Protein AF-A0A1G0KYN7-F1 (afdb_monomer)

Structure (mmCIF, N/CA/C/O backbone):
data_AF-A0A1G0KYN7-F1
#
_entry.id   AF-A0A1G0KYN7-F1
#
loop_
_atom_site.group_PDB
_atom_site.id
_atom_site.type_symbol
_atom_site.label_atom_id
_atom_site.label_alt_id
_atom_site.label_comp_id
_atom_site.label_asym_id
_atom_site.label_entity_id
_atom_site.label_seq_id
_atom_site.pdbx_PDB_ins_code
_atom_site.Cartn_x
_atom_site.Cartn_y
_atom_site.Cartn_z
_atom_site.occupancy
_atom_site.B_iso_or_equiv
_atom_site.auth_seq_id
_atom_site.auth_comp_id
_atom_site.auth_asym_id
_atom_site.auth_atom_id
_atom_site.pdbx_PDB_model_num
ATOM 1 N N . MET A 1 1 ? 9.401 -2.180 -45.014 1.00 64.62 1 MET A N 1
ATOM 2 C CA . MET A 1 1 ? 10.326 -2.823 -44.048 1.00 64.62 1 MET A CA 1
ATOM 3 C C . MET A 1 1 ? 11.207 -1.796 -43.326 1.00 64.62 1 MET A C 1
ATOM 5 O O . MET A 1 1 ? 11.172 -1.750 -42.104 1.00 64.62 1 MET A O 1
ATOM 9 N N . PHE A 1 2 ? 11.893 -0.907 -44.056 1.00 77.31 2 PHE A N 1
ATOM 10 C CA . PHE A 1 2 ? 12.798 0.124 -43.512 1.00 77.31 2 PHE A CA 1
ATOM 11 C C . PHE A 1 2 ? 12.170 1.071 -42.466 1.00 77.31 2 PHE A C 1
ATOM 13 O O . PHE A 1 2 ? 12.731 1.277 -41.395 1.00 77.31 2 PHE A O 1
ATOM 20 N N . ARG A 1 3 ? 10.954 1.581 -42.717 1.00 77.88 3 ARG A N 1
ATOM 21 C CA . ARG A 1 3 ? 10.248 2.510 -41.809 1.00 77.88 3 ARG A CA 1
ATOM 22 C C . ARG A 1 3 ? 10.002 1.933 -40.405 1.00 77.88 3 ARG A C 1
ATOM 24 O O . ARG A 1 3 ? 10.270 2.606 -39.419 1.00 77.88 3 ARG A O 1
ATOM 31 N N . LYS A 1 4 ? 9.574 0.666 -40.316 1.00 78.12 4 LYS A N 1
ATOM 32 C CA . LYS A 1 4 ? 9.352 -0.036 -39.035 1.00 78.12 4 LYS A CA 1
ATOM 33 C C . LYS A 1 4 ? 10.660 -0.271 -38.267 1.00 78.12 4 LYS A C 1
ATOM 35 O O . LYS A 1 4 ? 10.661 -0.265 -37.040 1.00 78.12 4 LYS A O 1
ATOM 40 N N . ALA A 1 5 ? 11.770 -0.486 -38.977 1.00 78.19 5 ALA A N 1
ATOM 41 C CA . ALA A 1 5 ? 13.084 -0.653 -38.361 1.00 78.19 5 ALA A CA 1
ATOM 42 C C . ALA A 1 5 ? 13.604 0.666 -37.764 1.00 78.19 5 ALA A C 1
ATOM 44 O O . ALA A 1 5 ? 14.078 0.671 -36.630 1.00 78.19 5 ALA A O 1
ATOM 45 N N . ILE A 1 6 ? 13.441 1.782 -38.485 1.00 80.12 6 ILE A N 1
ATOM 46 C CA . ILE A 1 6 ? 13.792 3.129 -38.004 1.00 80.12 6 ILE A CA 1
ATOM 47 C C . ILE A 1 6 ? 12.956 3.504 -36.775 1.00 80.12 6 ILE A C 1
ATOM 49 O O . ILE A 1 6 ? 13.500 3.949 -35.770 1.00 80.12 6 ILE A O 1
ATOM 53 N N . GLU A 1 7 ? 11.644 3.272 -36.819 1.00 81.19 7 GLU A N 1
ATOM 54 C CA . GLU A 1 7 ? 10.743 3.532 -35.691 1.00 81.19 7 GLU A CA 1
ATOM 55 C C . GLU A 1 7 ? 11.157 2.747 -34.438 1.00 81.19 7 GLU A C 1
ATOM 57 O O . GLU A 1 7 ? 11.289 3.310 -33.351 1.00 81.19 7 GLU A O 1
ATOM 62 N N . LYS A 1 8 ? 11.461 1.454 -34.599 1.00 80.62 8 LYS A N 1
ATOM 63 C CA . LYS A 1 8 ? 11.956 0.609 -33.507 1.00 80.62 8 LYS A CA 1
ATOM 64 C C . LYS A 1 8 ? 13.287 1.115 -32.941 1.00 80.62 8 LYS A C 1
ATOM 66 O O . LYS A 1 8 ? 13.470 1.115 -31.726 1.00 80.62 8 LYS A O 1
ATOM 71 N N . LEU A 1 9 ? 14.207 1.560 -33.796 1.00 83.94 9 LEU A N 1
ATOM 72 C CA . LEU A 1 9 ? 15.486 2.124 -33.362 1.00 83.94 9 LEU A CA 1
ATOM 73 C C . LEU A 1 9 ? 15.292 3.424 -32.568 1.00 83.94 9 LEU A C 1
ATOM 75 O O . LEU A 1 9 ? 15.899 3.583 -31.512 1.00 83.94 9 LEU A O 1
ATOM 79 N N . ASN A 1 10 ? 14.408 4.310 -33.026 1.00 84.69 10 ASN A N 1
ATOM 80 C CA . ASN A 1 10 ? 14.100 5.563 -32.335 1.00 84.69 10 ASN A CA 1
ATOM 81 C C . ASN A 1 10 ? 13.511 5.318 -30.940 1.00 84.69 10 ASN A C 1
ATOM 83 O O . ASN A 1 10 ? 13.956 5.946 -29.982 1.00 84.69 10 ASN A O 1
ATOM 87 N N . ILE A 1 11 ? 12.592 4.354 -30.803 1.00 81.81 11 ILE A N 1
ATOM 88 C CA . ILE A 1 11 ? 12.033 3.951 -29.502 1.00 81.81 11 ILE A CA 1
ATOM 89 C C . ILE A 1 11 ? 13.142 3.466 -28.560 1.00 81.81 11 ILE A C 1
ATOM 91 O O . ILE A 1 11 ? 13.202 3.877 -27.404 1.00 81.81 11 ILE A O 1
ATOM 95 N N . ARG A 1 12 ? 14.062 2.622 -29.047 1.00 85.75 12 ARG A N 1
ATOM 96 C CA . ARG A 1 12 ? 15.200 2.148 -28.240 1.00 85.75 12 ARG A CA 1
ATOM 97 C C . ARG A 1 12 ? 16.107 3.285 -27.797 1.00 85.75 12 ARG A C 1
ATOM 99 O O . ARG A 1 12 ? 16.529 3.303 -26.646 1.00 85.75 12 ARG A O 1
ATOM 106 N N . LEU A 1 13 ? 16.414 4.220 -28.691 1.00 85.69 13 LEU A N 1
ATOM 107 C CA . LEU A 1 13 ? 17.239 5.378 -28.358 1.00 85.69 13 LEU A CA 1
ATOM 108 C C . LEU A 1 13 ? 16.567 6.258 -27.301 1.00 85.69 13 LEU A C 1
ATOM 110 O O . LEU A 1 13 ? 17.246 6.707 -26.380 1.00 85.69 13 LEU A O 1
ATOM 114 N N . ASP A 1 14 ? 15.253 6.459 -27.396 1.00 85.06 14 ASP A N 1
ATOM 115 C CA . ASP A 1 14 ? 14.492 7.202 -26.395 1.00 85.06 14 ASP A CA 1
ATOM 116 C C . ASP A 1 14 ? 14.485 6.493 -25.032 1.00 85.06 14 ASP A C 1
ATOM 118 O O . ASP A 1 14 ? 14.888 7.095 -24.036 1.00 85.06 14 ASP A O 1
ATOM 122 N N . ILE A 1 15 ? 14.170 5.187 -24.996 1.00 83.50 15 ILE A N 1
ATOM 123 C CA . ILE A 1 15 ? 14.293 4.345 -23.791 1.00 83.50 15 ILE A CA 1
ATOM 124 C C . ILE A 1 15 ? 15.668 4.570 -23.150 1.00 83.50 15 ILE A C 1
ATOM 126 O O . ILE A 1 15 ? 15.770 4.922 -21.976 1.00 83.50 15 ILE A O 1
ATOM 130 N N . LEU A 1 16 ? 16.747 4.417 -23.918 1.00 84.62 16 LEU A N 1
ATOM 131 C CA . LEU A 1 16 ? 18.105 4.523 -23.386 1.00 84.62 16 LEU A CA 1
ATOM 132 C C . LEU A 1 16 ? 18.437 5.919 -22.859 1.00 84.62 16 LEU A C 1
ATOM 134 O O . LEU A 1 16 ? 19.121 6.027 -21.840 1.00 84.62 16 LEU A O 1
ATOM 138 N N . ARG A 1 17 ? 17.941 6.982 -23.500 1.00 87.44 17 ARG A N 1
ATOM 139 C CA . ARG A 1 17 ? 18.091 8.355 -22.996 1.00 87.44 17 ARG A CA 1
ATOM 140 C C . ARG A 1 17 ? 17.374 8.534 -21.661 1.00 87.44 17 ARG A C 1
ATOM 142 O O . ARG A 1 17 ? 17.989 9.040 -20.723 1.00 87.44 17 ARG A O 1
ATOM 149 N N . GLN A 1 18 ? 16.130 8.064 -21.550 1.00 84.56 18 GLN A N 1
ATOM 150 C CA . GLN A 1 18 ? 15.355 8.131 -20.308 1.00 84.56 18 GLN A CA 1
ATOM 151 C C . GLN A 1 18 ? 16.046 7.362 -19.174 1.00 84.56 18 GLN A C 1
ATOM 153 O O . GLN A 1 18 ? 16.233 7.897 -18.083 1.00 84.56 18 GLN A O 1
ATOM 158 N N . TYR A 1 19 ? 16.505 6.138 -19.442 1.00 85.50 19 TYR A N 1
ATOM 159 C CA . TYR A 1 19 ? 17.218 5.319 -18.460 1.00 85.50 19 TYR A CA 1
ATOM 160 C C . TYR A 1 19 ? 18.558 5.924 -18.048 1.00 85.50 19 TYR A C 1
ATOM 162 O O . TYR A 1 19 ? 18.899 5.922 -16.866 1.00 85.50 19 TYR A O 1
ATOM 170 N N . ARG A 1 20 ? 19.317 6.485 -18.994 1.00 87.94 20 ARG A N 1
ATOM 171 C CA . ARG A 1 20 ? 20.567 7.184 -18.682 1.00 87.94 20 ARG A CA 1
ATOM 172 C C . ARG A 1 20 ? 20.319 8.399 -17.789 1.00 87.94 20 ARG A C 1
ATOM 174 O O . ARG A 1 20 ? 21.069 8.589 -16.835 1.00 87.94 20 ARG A O 1
ATOM 181 N N . SER A 1 21 ? 19.281 9.187 -18.079 1.00 88.31 21 SER A N 1
ATOM 182 C CA . SER A 1 21 ? 18.881 10.322 -17.241 1.00 88.31 21 SER A CA 1
ATOM 183 C C . SER A 1 21 ? 18.494 9.859 -15.835 1.00 88.31 21 SER A C 1
ATOM 185 O O . SER A 1 21 ? 18.995 10.402 -14.853 1.00 88.31 21 SER A O 1
ATOM 187 N N . LEU A 1 22 ? 17.697 8.792 -15.725 1.00 87.31 22 LEU A N 1
ATOM 188 C CA . LEU A 1 22 ? 17.299 8.241 -14.431 1.00 87.31 22 LEU A CA 1
ATOM 189 C C . LEU A 1 22 ? 18.504 7.793 -13.596 1.00 87.31 22 LEU A C 1
ATOM 191 O O . LEU A 1 22 ? 18.637 8.165 -12.435 1.00 87.31 22 LEU A O 1
ATOM 195 N N . LEU A 1 23 ? 19.430 7.054 -14.208 1.00 88.88 23 LEU A N 1
ATOM 196 C CA . LEU A 1 23 ? 20.637 6.576 -13.539 1.00 88.88 23 LEU A CA 1
ATOM 197 C C . LEU A 1 23 ? 21.559 7.719 -13.088 1.00 88.88 23 LEU A C 1
ATOM 199 O O . LEU A 1 23 ? 22.266 7.569 -12.095 1.00 88.88 23 LEU A O 1
ATOM 203 N N . GLN A 1 24 ? 21.564 8.855 -13.791 1.00 88.81 24 GLN A N 1
ATOM 204 C CA . GLN A 1 24 ? 22.271 10.060 -13.345 1.00 88.81 24 GLN A CA 1
ATOM 205 C C . GLN A 1 24 ? 21.599 10.712 -12.133 1.00 88.81 24 GLN A C 1
ATOM 207 O O . GLN A 1 24 ? 22.306 11.224 -11.274 1.00 88.81 24 GLN A O 1
ATOM 212 N N . GLN A 1 25 ? 20.268 10.674 -12.041 1.00 87.25 25 GLN A N 1
ATOM 213 C CA . GLN A 1 25 ? 19.531 11.197 -10.886 1.00 87.25 25 GLN A CA 1
ATOM 214 C C . GLN A 1 25 ? 19.669 10.295 -9.652 1.00 87.25 25 GLN A C 1
ATOM 216 O O . GLN A 1 25 ? 19.756 10.794 -8.533 1.00 87.25 25 GLN A O 1
ATOM 221 N N . ASP A 1 26 ? 19.687 8.974 -9.847 1.00 84.38 26 ASP A N 1
ATOM 222 C CA . ASP A 1 26 ? 19.800 7.996 -8.758 1.00 84.38 26 ASP A CA 1
ATOM 223 C C . ASP A 1 26 ? 21.232 7.853 -8.221 1.00 84.38 26 ASP A C 1
ATOM 225 O O . ASP A 1 26 ? 21.420 7.522 -7.052 1.00 84.38 26 ASP A O 1
ATOM 229 N N . PHE A 1 27 ? 22.235 8.091 -9.072 1.00 87.06 27 PHE A N 1
ATOM 230 C CA . PHE A 1 27 ? 23.662 8.032 -8.736 1.00 87.06 27 PHE A CA 1
ATOM 231 C C . PHE A 1 27 ? 24.372 9.301 -9.244 1.00 87.06 27 PHE A C 1
ATOM 233 O O . PHE A 1 27 ? 25.108 9.245 -10.244 1.00 87.06 27 PHE A O 1
ATOM 240 N N . PRO A 1 28 ? 24.110 10.461 -8.610 1.00 87.94 28 PRO A N 1
ATOM 241 C CA . PRO A 1 28 ? 24.592 11.757 -9.081 1.00 87.94 28 PRO A CA 1
ATOM 242 C C . PRO A 1 28 ? 26.085 11.976 -8.823 1.00 87.94 28 PRO A C 1
ATOM 244 O O . PRO A 1 28 ? 26.682 12.875 -9.415 1.00 87.94 28 PRO A O 1
ATOM 247 N N . GLU A 1 29 ? 26.709 11.183 -7.952 1.00 90.75 29 GLU A N 1
ATOM 248 C CA . GLU A 1 29 ? 28.055 11.464 -7.476 1.00 90.75 29 GLU A CA 1
ATOM 249 C C . GLU A 1 29 ? 29.103 11.319 -8.599 1.00 90.75 29 GLU A C 1
ATOM 251 O O . GLU A 1 29 ? 29.118 10.319 -9.330 1.00 90.75 29 GLU A O 1
ATOM 256 N N . PRO A 1 30 ? 30.049 12.266 -8.734 1.00 88.81 30 PRO A N 1
ATOM 257 C CA . PRO A 1 30 ? 31.090 12.217 -9.757 1.00 88.81 30 PRO A CA 1
ATOM 258 C C . PRO A 1 30 ? 32.269 11.324 -9.327 1.00 88.81 30 PRO A C 1
ATOM 260 O O . PRO A 1 30 ? 33.425 11.720 -9.417 1.00 88.81 30 PRO A O 1
ATOM 263 N N . ASN A 1 31 ? 31.993 10.113 -8.833 1.00 93.19 31 ASN A N 1
ATOM 264 C CA . ASN A 1 31 ? 33.020 9.152 -8.421 1.00 93.19 31 ASN A CA 1
ATOM 265 C C . ASN A 1 31 ? 32.962 7.848 -9.238 1.00 93.19 31 ASN A C 1
ATOM 267 O O . ASN A 1 31 ? 31.948 7.514 -9.860 1.00 93.19 31 ASN A O 1
ATOM 271 N N . LEU A 1 32 ? 34.066 7.090 -9.231 1.00 91.44 32 LEU A N 1
ATOM 272 C CA . LEU A 1 32 ? 34.197 5.845 -10.000 1.00 91.44 32 LEU A CA 1
ATOM 273 C C . LEU A 1 32 ? 33.151 4.794 -9.609 1.00 91.44 32 LEU A C 1
ATOM 275 O O . LEU A 1 32 ? 32.647 4.079 -10.472 1.00 91.44 32 LEU A O 1
ATOM 279 N N . LYS A 1 33 ? 32.768 4.728 -8.329 1.00 89.69 33 LYS A N 1
ATOM 280 C CA . LYS A 1 33 ? 31.757 3.785 -7.832 1.00 89.69 33 LYS A CA 1
ATOM 281 C C . LYS A 1 33 ? 30.375 4.079 -8.423 1.00 89.69 33 LYS A C 1
ATOM 283 O O . LYS A 1 33 ? 29.692 3.158 -8.872 1.00 89.69 33 LYS A O 1
ATOM 288 N N . ALA A 1 34 ? 29.971 5.345 -8.464 1.00 88.44 34 ALA A N 1
ATOM 289 C CA . ALA A 1 34 ? 28.728 5.787 -9.087 1.00 88.44 34 ALA A CA 1
ATOM 290 C C . ALA A 1 34 ? 28.771 5.616 -10.613 1.00 88.44 34 ALA A C 1
ATOM 292 O O . ALA A 1 34 ? 27.802 5.145 -11.207 1.00 88.44 34 ALA A O 1
ATOM 293 N N . LEU A 1 35 ? 29.900 5.917 -11.267 1.00 90.19 35 LEU A N 1
ATOM 294 C CA . LEU A 1 35 ? 30.082 5.641 -12.697 1.00 90.19 35 LEU A CA 1
ATOM 295 C C . LEU A 1 35 ? 29.923 4.147 -13.015 1.00 90.19 35 LEU A C 1
ATOM 297 O O . LEU A 1 35 ? 29.142 3.797 -13.898 1.00 90.19 35 LEU A O 1
ATOM 301 N N . TYR A 1 36 ? 30.592 3.274 -12.259 1.00 91.25 36 TYR A N 1
ATOM 302 C CA . TYR A 1 36 ? 30.482 1.824 -12.406 1.00 91.25 36 TYR A CA 1
ATOM 303 C C . TYR A 1 36 ? 29.036 1.342 -12.241 1.00 91.25 36 TYR A C 1
ATOM 305 O O . TYR A 1 36 ? 28.533 0.606 -13.090 1.00 91.25 36 TYR A O 1
ATOM 313 N N . LYS A 1 37 ? 28.327 1.804 -11.198 1.00 88.38 37 LYS A N 1
ATOM 314 C CA . LYS A 1 37 ? 26.907 1.475 -10.996 1.00 88.38 37 LYS A CA 1
ATOM 315 C C . LYS A 1 37 ? 26.049 1.900 -12.186 1.00 88.38 37 LYS A C 1
ATOM 317 O O . LYS A 1 37 ? 25.289 1.080 -12.693 1.00 88.38 37 LYS A O 1
ATOM 322 N N . ARG A 1 38 ? 26.196 3.139 -12.671 1.00 91.88 38 ARG A N 1
ATOM 323 C CA . ARG A 1 38 ? 25.446 3.639 -13.836 1.00 91.88 38 ARG A CA 1
ATOM 324 C C . ARG A 1 38 ? 25.680 2.767 -15.069 1.00 91.88 38 ARG A C 1
ATOM 326 O O . ARG A 1 38 ? 24.712 2.345 -15.692 1.00 91.88 38 ARG A O 1
ATOM 333 N N . GLN A 1 39 ? 26.932 2.434 -15.384 1.00 90.12 39 GLN A N 1
ATOM 334 C CA . GLN A 1 39 ? 27.240 1.596 -16.549 1.00 90.12 39 GLN A CA 1
ATOM 335 C C . GLN A 1 39 ? 26.729 0.160 -16.386 1.00 90.12 39 GLN A C 1
ATOM 337 O O . GLN A 1 39 ? 26.108 -0.380 -17.298 1.00 90.12 39 GLN A O 1
ATOM 342 N N . SER A 1 40 ? 26.913 -0.442 -15.209 1.00 89.56 40 SER A N 1
ATOM 343 C CA . SER A 1 40 ? 26.425 -1.794 -14.913 1.00 89.56 40 SER A CA 1
ATOM 344 C C . SER A 1 40 ? 24.902 -1.895 -15.055 1.00 89.56 40 SER A C 1
ATOM 346 O O . SER A 1 40 ? 24.391 -2.810 -15.701 1.00 89.56 40 SER A O 1
ATOM 348 N N . LEU A 1 41 ? 24.159 -0.932 -14.500 1.00 88.56 41 LEU A N 1
ATOM 349 C CA . LEU A 1 41 ? 22.697 -0.909 -14.575 1.00 88.56 41 LEU A CA 1
ATOM 350 C C . LEU A 1 41 ? 22.196 -0.587 -15.989 1.00 88.56 41 LEU A C 1
ATOM 352 O O . LEU A 1 41 ? 21.211 -1.183 -16.426 1.00 88.56 41 LEU A O 1
ATOM 356 N N . LEU A 1 42 ? 22.895 0.279 -16.730 1.00 88.00 42 LEU A N 1
ATOM 357 C CA . LEU A 1 42 ? 22.583 0.558 -18.132 1.00 88.00 42 LEU A CA 1
ATOM 358 C C . LEU A 1 42 ? 22.748 -0.696 -19.002 1.00 88.00 42 LEU A C 1
ATOM 360 O O . LEU A 1 42 ? 21.860 -1.007 -19.792 1.00 88.00 42 LEU A O 1
ATOM 364 N N . LEU A 1 43 ? 23.833 -1.457 -18.813 1.00 87.75 43 LEU A N 1
ATOM 365 C CA . LEU A 1 43 ? 24.054 -2.735 -19.499 1.00 87.75 43 LEU A CA 1
ATOM 366 C C . LEU A 1 43 ? 22.973 -3.765 -19.150 1.00 87.75 43 LEU A C 1
ATOM 368 O O . LEU A 1 43 ? 22.435 -4.413 -20.044 1.00 87.75 43 LEU A O 1
ATOM 372 N N . ARG A 1 44 ? 22.578 -3.875 -17.874 1.00 85.38 44 ARG A N 1
ATOM 373 C CA . ARG A 1 44 ? 21.451 -4.738 -17.467 1.00 85.38 44 ARG A CA 1
ATOM 374 C C . ARG A 1 44 ? 20.141 -4.334 -18.148 1.00 85.38 44 ARG A C 1
ATOM 376 O O . ARG A 1 44 ? 19.387 -5.210 -18.568 1.00 85.38 44 ARG A O 1
ATOM 383 N N . GLY A 1 45 ? 19.887 -3.030 -18.279 1.00 84.00 45 GLY A N 1
ATOM 384 C CA . GLY A 1 45 ? 18.747 -2.494 -19.024 1.00 84.00 45 GLY A CA 1
ATOM 385 C C . GLY A 1 45 ? 18.809 -2.839 -20.515 1.00 84.00 45 GLY A C 1
ATOM 386 O O . GLY A 1 45 ? 17.818 -3.304 -21.074 1.00 84.00 45 GLY A O 1
ATOM 387 N N . LEU A 1 46 ? 19.982 -2.703 -21.143 1.00 85.38 46 LEU A N 1
ATOM 388 C CA . LEU A 1 46 ? 20.227 -3.072 -22.543 1.00 85.38 46 LEU A CA 1
ATOM 389 C C . LEU A 1 46 ? 19.987 -4.564 -22.806 1.00 85.38 46 LEU A C 1
ATOM 391 O O . LEU A 1 46 ? 19.296 -4.907 -23.765 1.00 85.38 46 LEU A O 1
ATOM 395 N N . CYS A 1 47 ? 20.467 -5.449 -21.927 1.00 87.06 47 CYS A N 1
ATOM 396 C CA . CYS A 1 47 ? 20.208 -6.890 -22.029 1.00 87.06 47 CYS A CA 1
ATOM 397 C C . CYS A 1 47 ? 18.710 -7.231 -21.957 1.00 87.06 47 CYS A C 1
ATOM 399 O O . CYS A 1 47 ? 18.288 -8.287 -22.418 1.00 87.06 47 CYS A O 1
ATOM 401 N N . ARG A 1 48 ? 17.894 -6.330 -21.399 1.00 87.12 48 ARG A N 1
ATOM 402 C CA . ARG A 1 48 ? 16.442 -6.477 -21.264 1.00 87.12 48 ARG A CA 1
ATOM 403 C C . ARG A 1 48 ? 15.670 -5.451 -22.093 1.00 87.12 48 ARG A C 1
ATOM 405 O O . ARG A 1 48 ? 14.500 -5.190 -21.814 1.00 87.12 48 ARG A O 1
ATOM 412 N N . ILE A 1 49 ? 16.283 -4.899 -23.143 1.00 84.12 49 ILE A N 1
ATOM 413 C CA . ILE A 1 49 ? 15.669 -3.838 -23.952 1.00 84.12 49 ILE A CA 1
ATOM 414 C C . ILE A 1 49 ? 14.320 -4.264 -24.539 1.00 84.12 49 ILE A C 1
ATOM 416 O O . ILE A 1 49 ? 13.420 -3.446 -24.631 1.00 84.12 49 ILE A O 1
ATOM 420 N N . GLY A 1 50 ? 14.129 -5.549 -24.859 1.00 85.88 50 GLY A N 1
ATOM 421 C CA . GLY A 1 50 ? 12.846 -6.056 -25.352 1.00 85.88 50 GLY A CA 1
ATOM 422 C C . GLY A 1 50 ? 11.711 -5.965 -24.324 1.00 85.88 50 GLY A C 1
ATOM 423 O O . GLY A 1 50 ? 10.572 -5.699 -24.699 1.00 85.88 50 GLY A O 1
ATOM 424 N N . LEU A 1 51 ? 12.004 -6.144 -23.031 1.00 86.19 51 LEU A N 1
ATOM 425 C CA . LEU A 1 51 ? 11.030 -5.930 -21.957 1.00 86.19 51 LEU A CA 1
ATOM 426 C C . LEU A 1 51 ? 10.709 -4.442 -21.813 1.00 86.19 51 LEU A C 1
ATOM 428 O O . LEU A 1 51 ? 9.540 -4.078 -21.733 1.00 86.19 51 LEU A O 1
ATOM 432 N N . LEU A 1 52 ? 11.738 -3.593 -21.857 1.00 82.12 52 LEU A N 1
ATOM 433 C CA . LEU A 1 52 ? 11.573 -2.141 -21.822 1.00 82.12 52 LEU A CA 1
ATOM 434 C C . LEU A 1 52 ? 10.774 -1.625 -23.014 1.00 82.12 52 LEU A C 1
ATOM 436 O O . LEU A 1 52 ? 9.928 -0.766 -22.840 1.00 82.12 52 LEU A O 1
ATOM 440 N N . GLU A 1 53 ? 10.980 -2.171 -24.211 1.00 81.44 53 GLU A N 1
ATOM 441 C CA . GLU A 1 53 ? 10.179 -1.841 -25.390 1.00 81.44 53 GLU A CA 1
ATOM 442 C C . GLU A 1 53 ? 8.710 -2.218 -25.194 1.00 81.44 53 GLU A C 1
ATOM 444 O O . GLU A 1 53 ? 7.837 -1.425 -25.530 1.00 81.44 53 GLU A O 1
ATOM 449 N N . ARG A 1 54 ? 8.419 -3.408 -24.650 1.00 78.88 54 ARG A N 1
ATOM 450 C CA . ARG A 1 54 ? 7.034 -3.828 -24.379 1.00 78.88 54 ARG A CA 1
ATOM 451 C C . ARG A 1 54 ? 6.366 -2.939 -23.335 1.00 78.88 54 ARG A C 1
ATOM 453 O O . ARG A 1 54 ? 5.219 -2.560 -23.523 1.00 78.88 54 ARG A O 1
ATOM 460 N N . TRP A 1 55 ? 7.087 -2.603 -22.271 1.00 79.31 55 TRP A N 1
ATOM 461 C CA . TRP A 1 55 ? 6.552 -1.810 -21.169 1.00 79.31 55 TRP A CA 1
ATOM 462 C C . TRP A 1 55 ? 6.511 -0.304 -21.471 1.00 79.31 55 TRP A C 1
ATOM 464 O O . TRP A 1 55 ? 5.597 0.376 -21.032 1.00 79.31 55 TRP A O 1
ATOM 474 N N . HIS A 1 56 ? 7.429 0.233 -22.280 1.00 68.75 56 HIS A N 1
ATOM 475 C CA . HIS A 1 56 ? 7.382 1.627 -22.759 1.00 68.75 56 HIS A CA 1
ATOM 476 C C . HIS A 1 56 ? 6.330 1.798 -23.875 1.00 68.75 56 HIS A C 1
ATOM 478 O O . HIS A 1 56 ? 5.703 2.841 -24.005 1.00 68.75 56 HIS A O 1
ATOM 484 N N . ARG A 1 57 ? 5.980 0.722 -24.596 1.00 63.16 57 ARG A N 1
ATOM 485 C CA . ARG A 1 57 ? 4.749 0.653 -25.410 1.00 63.16 57 ARG A CA 1
ATOM 486 C C . ARG A 1 57 ? 3.467 0.520 -24.575 1.00 63.16 57 ARG A C 1
ATOM 488 O O . ARG A 1 57 ? 2.473 -0.004 -25.076 1.00 63.16 57 ARG A O 1
ATOM 495 N N . THR A 1 58 ? 3.429 1.051 -23.355 1.00 59.44 58 THR A N 1
ATOM 496 C CA . THR A 1 58 ? 2.215 1.247 -22.535 1.00 59.44 58 THR A CA 1
ATOM 497 C C . THR A 1 58 ? 1.243 2.270 -23.143 1.00 59.44 58 THR A C 1
ATOM 499 O O . THR A 1 58 ? 0.509 2.949 -22.437 1.00 59.44 58 THR A O 1
ATOM 502 N N . ALA A 1 59 ? 1.128 2.302 -24.475 1.00 51.50 59 ALA A N 1
ATOM 503 C CA . ALA A 1 59 ? 0.094 2.999 -25.232 1.00 51.50 59 ALA A CA 1
ATOM 504 C C . ALA A 1 59 ? -1.340 2.608 -24.805 1.00 51.50 59 ALA A C 1
ATOM 506 O O . ALA A 1 59 ? -2.290 3.274 -25.198 1.00 51.50 59 ALA A O 1
ATOM 507 N N . GLY A 1 60 ? -1.505 1.546 -24.002 1.00 69.62 60 GLY A N 1
ATOM 508 C CA . GLY A 1 60 ? -2.779 1.121 -23.418 1.00 69.62 60 GLY A CA 1
ATOM 509 C C . GLY A 1 60 ? -3.027 1.539 -21.961 1.00 69.62 60 GLY A C 1
ATOM 510 O O . GLY A 1 60 ? -4.101 1.237 -21.452 1.00 69.62 60 GLY A O 1
ATOM 511 N N . ASN A 1 61 ? -2.083 2.201 -21.276 1.00 88.38 61 ASN A N 1
ATOM 512 C CA . ASN A 1 61 ? -2.243 2.590 -19.869 1.00 88.38 61 ASN A CA 1
ATOM 513 C C . ASN A 1 61 ? -1.952 4.087 -19.649 1.00 88.38 61 ASN A C 1
ATOM 515 O O . ASN A 1 61 ? -0.878 4.448 -19.161 1.00 88.38 61 ASN A O 1
ATOM 519 N N . PRO A 1 62 ? -2.911 4.976 -19.974 1.00 88.94 62 PRO A N 1
ATOM 520 C CA . PRO A 1 62 ? -2.704 6.424 -19.897 1.00 88.94 62 PRO A CA 1
ATOM 521 C C . PRO A 1 62 ? -2.384 6.911 -18.475 1.00 88.94 62 PRO A C 1
ATOM 523 O O . PRO A 1 62 ? -1.629 7.865 -18.304 1.00 88.94 62 PRO A O 1
ATOM 526 N N . ARG A 1 63 ? -2.904 6.228 -17.446 1.00 92.56 63 ARG A N 1
ATOM 527 C CA . ARG A 1 63 ? -2.638 6.556 -16.037 1.00 92.56 63 ARG A CA 1
ATOM 528 C C . ARG A 1 63 ? -1.186 6.272 -15.659 1.00 92.56 63 ARG A C 1
ATOM 530 O O . ARG A 1 63 ? -0.560 7.095 -14.999 1.00 92.56 63 ARG A O 1
ATOM 537 N N . LEU A 1 64 ? -0.637 5.136 -16.096 1.00 92.44 64 LEU A N 1
ATOM 538 C CA . LEU A 1 64 ? 0.781 4.839 -15.896 1.00 92.44 64 LEU A CA 1
ATOM 539 C C . LEU A 1 64 ? 1.664 5.822 -16.674 1.00 92.44 64 LEU A C 1
ATOM 541 O O . LEU A 1 64 ? 2.655 6.287 -16.120 1.00 92.44 64 LEU A O 1
ATOM 545 N N . THR A 1 65 ? 1.307 6.172 -17.916 1.00 89.50 65 THR A N 1
ATOM 546 C CA . THR A 1 65 ? 2.054 7.169 -18.703 1.00 89.50 65 THR A CA 1
ATOM 547 C C . THR A 1 65 ? 2.152 8.502 -17.962 1.00 89.50 65 THR A C 1
ATOM 549 O O . THR A 1 65 ? 3.260 8.989 -17.748 1.00 89.50 65 THR A O 1
ATOM 552 N N . GLU A 1 66 ? 1.023 9.035 -17.486 1.00 90.38 66 GLU A N 1
ATOM 553 C CA . GLU A 1 66 ? 0.983 10.269 -16.689 1.00 90.38 66 GLU A CA 1
ATOM 554 C C . GLU A 1 66 ? 1.869 10.160 -15.436 1.00 90.38 66 GLU A C 1
ATOM 556 O O . GLU A 1 66 ? 2.671 11.041 -15.116 1.00 90.38 66 GLU A O 1
ATOM 561 N N . VAL A 1 67 ? 1.749 9.052 -14.704 1.00 92.75 67 VAL A N 1
ATOM 562 C CA . VAL A 1 67 ? 2.482 8.871 -13.452 1.00 92.75 67 VAL A CA 1
ATOM 563 C C . VAL A 1 67 ? 3.982 8.688 -13.691 1.00 92.75 67 VAL A C 1
ATOM 565 O O . VAL A 1 67 ? 4.777 9.164 -12.883 1.00 92.75 67 VAL A O 1
ATOM 568 N N . LEU A 1 68 ? 4.400 8.092 -14.809 1.00 89.81 68 LEU A N 1
ATOM 569 C CA . LEU A 1 68 ? 5.808 7.931 -15.183 1.00 89.81 68 LEU A CA 1
ATOM 570 C C . LEU A 1 68 ? 6.521 9.246 -15.504 1.00 89.81 68 LEU A C 1
ATOM 572 O O . LEU A 1 68 ? 7.750 9.291 -15.392 1.00 89.81 68 LEU A O 1
ATOM 576 N N . GLU A 1 69 ? 5.795 10.282 -15.919 1.00 88.12 69 GLU A N 1
ATOM 577 C CA . GLU A 1 69 ? 6.350 11.626 -16.119 1.00 88.12 69 GLU A CA 1
ATOM 578 C C . GLU A 1 69 ? 6.675 12.284 -14.774 1.00 88.12 69 GLU A C 1
ATOM 580 O O . GLU A 1 69 ? 7.739 12.879 -14.607 1.00 88.12 69 GLU A O 1
ATOM 585 N N . ARG A 1 70 ? 5.796 12.106 -13.780 1.00 90.62 70 ARG A N 1
ATOM 586 C CA . ARG A 1 70 ? 5.979 12.644 -12.423 1.00 90.62 70 ARG A CA 1
ATOM 587 C C . ARG A 1 70 ? 6.940 11.805 -11.573 1.00 90.62 70 ARG A C 1
ATOM 589 O O . ARG A 1 70 ? 7.684 12.344 -10.758 1.00 90.62 70 ARG A O 1
ATOM 596 N N . HIS A 1 71 ? 6.930 10.488 -11.760 1.00 91.62 71 HIS A N 1
ATOM 597 C CA . HIS A 1 71 ? 7.661 9.506 -10.955 1.00 91.62 71 HIS A CA 1
ATOM 598 C C . HIS A 1 71 ? 8.550 8.618 -11.836 1.00 91.62 71 HIS A C 1
ATOM 600 O O . HIS A 1 71 ? 8.340 7.406 -11.929 1.00 91.62 71 HIS A O 1
ATOM 606 N N . PRO A 1 72 ? 9.594 9.179 -12.477 1.00 88.81 72 PRO A N 1
ATOM 607 C CA . PRO A 1 72 ? 10.404 8.435 -13.438 1.00 88.81 72 PRO A CA 1
ATOM 608 C C . PRO A 1 72 ? 11.152 7.242 -12.831 1.00 88.81 72 PRO A C 1
ATOM 610 O O . PRO A 1 72 ? 11.495 6.312 -13.561 1.00 88.81 72 PRO A O 1
ATOM 613 N N . HIS A 1 73 ? 11.341 7.228 -11.508 1.00 89.06 73 HIS A N 1
ATOM 614 C CA . HIS A 1 73 ? 11.982 6.147 -10.763 1.00 89.06 73 HIS A CA 1
ATOM 615 C C . HIS A 1 73 ? 11.276 4.794 -10.900 1.00 89.06 73 HIS A C 1
ATOM 617 O O . HIS A 1 73 ? 11.944 3.774 -10.799 1.00 89.06 73 HIS A O 1
ATOM 623 N N . ILE A 1 74 ? 9.977 4.739 -11.212 1.00 91.62 74 ILE A N 1
ATOM 624 C CA . ILE A 1 74 ? 9.266 3.466 -11.446 1.00 91.62 74 ILE A CA 1
ATOM 625 C C . ILE A 1 74 ? 9.998 2.612 -12.502 1.00 91.62 74 ILE A C 1
ATOM 627 O O . ILE A 1 74 ? 10.088 1.390 -12.381 1.00 91.62 74 ILE A O 1
ATOM 631 N N . ARG A 1 75 ? 10.632 3.259 -13.493 1.00 88.25 75 ARG A N 1
ATOM 632 C CA . ARG A 1 75 ? 11.434 2.597 -14.535 1.00 88.25 75 ARG A CA 1
ATOM 633 C C . ARG A 1 75 ? 12.582 1.752 -13.978 1.00 88.25 75 ARG A C 1
ATOM 635 O O . ARG A 1 75 ? 12.993 0.790 -14.632 1.00 88.25 75 ARG A O 1
ATOM 642 N N . GLY A 1 76 ? 13.100 2.069 -12.794 1.00 89.38 76 GLY A N 1
ATOM 643 C CA . GLY A 1 76 ? 14.202 1.329 -12.187 1.00 89.38 76 GLY A CA 1
ATOM 644 C C . GLY A 1 76 ? 13.827 -0.072 -11.693 1.00 89.38 76 GLY A C 1
ATOM 645 O O . GLY A 1 76 ? 14.728 -0.870 -11.429 1.00 89.38 76 GLY A O 1
ATOM 646 N N . ALA A 1 77 ? 12.536 -0.435 -11.680 1.00 91.19 77 ALA A N 1
ATOM 647 C CA . ALA A 1 77 ? 12.082 -1.804 -11.412 1.00 91.19 77 ALA A CA 1
ATOM 648 C C . ALA A 1 77 ? 12.676 -2.846 -12.388 1.00 91.19 77 ALA A C 1
ATOM 650 O O . ALA A 1 77 ? 12.730 -4.037 -12.065 1.00 91.19 77 ALA A O 1
ATOM 651 N N . ILE A 1 78 ? 13.215 -2.407 -13.539 1.00 89.00 78 ILE A N 1
ATOM 652 C CA . ILE A 1 78 ? 13.992 -3.270 -14.441 1.00 89.00 78 ILE A CA 1
ATOM 653 C C . ILE A 1 78 ? 15.243 -3.853 -13.767 1.00 89.00 78 ILE A C 1
ATOM 655 O O . ILE A 1 78 ? 15.652 -4.968 -14.094 1.00 89.00 78 ILE A O 1
ATOM 659 N N . TYR A 1 79 ? 15.875 -3.104 -12.857 1.00 86.12 79 TYR A N 1
ATOM 660 C CA . TYR A 1 79 ? 17.166 -3.469 -12.284 1.00 86.12 79 TYR A CA 1
ATOM 661 C C . TYR A 1 79 ? 17.153 -3.635 -10.767 1.00 86.12 79 TYR A C 1
ATOM 663 O O . TYR A 1 79 ? 17.926 -4.465 -10.289 1.00 86.12 79 TYR A O 1
ATOM 671 N N . TRP A 1 80 ? 16.288 -2.945 -10.017 1.00 89.56 80 TRP A N 1
ATOM 672 C CA . TRP A 1 80 ? 16.129 -3.201 -8.582 1.00 89.56 80 TRP A CA 1
ATOM 673 C C . TRP A 1 80 ? 14.897 -4.057 -8.260 1.00 89.56 80 TRP A C 1
ATOM 675 O O . TRP A 1 80 ? 13.891 -3.989 -8.970 1.00 89.56 80 TRP A O 1
ATOM 685 N N . PRO A 1 81 ? 14.964 -4.853 -7.180 1.00 92.94 81 PRO A N 1
ATOM 686 C CA . PRO A 1 81 ? 13.815 -5.511 -6.568 1.00 92.94 81 PRO A CA 1
ATOM 687 C C . PRO A 1 81 ? 12.680 -4.532 -6.272 1.00 92.94 81 PRO A C 1
ATOM 689 O O . PRO A 1 81 ? 12.927 -3.378 -5.915 1.00 92.94 81 PRO A O 1
ATOM 692 N N . TYR A 1 82 ? 11.449 -5.012 -6.405 1.00 96.00 82 TYR A N 1
ATOM 693 C CA . TYR A 1 82 ? 10.235 -4.252 -6.138 1.00 96.00 82 TYR A CA 1
ATOM 694 C C . TYR A 1 82 ? 9.233 -5.168 -5.443 1.00 96.00 82 TYR A C 1
ATOM 696 O O . TYR A 1 82 ? 8.911 -6.226 -5.984 1.00 96.00 82 TYR A O 1
ATOM 704 N N . LEU A 1 83 ? 8.764 -4.736 -4.272 1.00 95.88 83 LEU A N 1
ATOM 705 C CA . LEU A 1 83 ? 7.810 -5.366 -3.361 1.00 95.88 83 LEU A CA 1
ATOM 706 C C . LEU A 1 83 ? 8.300 -6.694 -2.767 1.00 95.88 83 LEU A C 1
ATOM 708 O O . LEU A 1 83 ? 8.404 -6.822 -1.548 1.00 95.88 83 LEU A O 1
ATOM 712 N N . HIS A 1 84 ? 8.682 -7.629 -3.629 1.00 96.44 84 HIS A N 1
ATOM 713 C CA . HIS A 1 84 ? 9.182 -8.960 -3.319 1.00 96.44 84 HIS A CA 1
ATOM 714 C C . HIS A 1 84 ? 10.605 -9.140 -3.883 1.00 96.44 84 HIS A C 1
ATOM 716 O O . HIS A 1 84 ? 10.910 -8.684 -4.991 1.00 96.44 84 HIS A O 1
ATOM 722 N N . ASN A 1 85 ? 11.498 -9.800 -3.143 1.00 94.06 85 ASN A N 1
ATOM 723 C CA . ASN A 1 85 ? 12.897 -10.020 -3.543 1.00 94.06 85 ASN A CA 1
ATOM 724 C C . ASN A 1 85 ? 13.043 -10.932 -4.772 1.00 94.06 85 ASN A C 1
ATOM 726 O O . ASN A 1 85 ? 13.849 -10.629 -5.655 1.00 94.06 85 ASN A O 1
ATOM 730 N N . ASP A 1 86 ? 12.226 -11.980 -4.853 1.00 94.06 86 ASP A N 1
ATOM 731 C CA . ASP A 1 86 ? 12.320 -13.011 -5.895 1.00 94.06 86 ASP A CA 1
ATOM 732 C C . ASP A 1 86 ? 11.527 -12.705 -7.172 1.00 94.06 86 ASP A C 1
ATOM 734 O O . ASP A 1 86 ? 11.588 -13.456 -8.145 1.00 94.06 86 ASP A O 1
ATOM 738 N N . TRP A 1 87 ? 10.786 -11.593 -7.226 1.00 96.00 87 TRP A N 1
ATOM 739 C CA . TRP A 1 87 ? 10.052 -11.245 -8.443 1.00 96.00 87 TRP A CA 1
ATOM 740 C C . TRP A 1 87 ? 11.001 -10.921 -9.588 1.00 96.00 87 TRP A C 1
ATOM 742 O O . TRP A 1 87 ? 11.919 -10.109 -9.442 1.00 96.00 87 TRP A O 1
ATOM 752 N N . THR A 1 88 ? 10.738 -11.497 -10.759 1.00 94.44 88 THR A N 1
ATOM 753 C CA . THR A 1 88 ? 11.431 -11.145 -12.000 1.00 94.44 88 THR A CA 1
ATOM 754 C C . THR A 1 88 ? 11.037 -9.733 -12.448 1.00 94.44 88 THR A C 1
ATOM 756 O O . THR A 1 88 ? 9.943 -9.268 -12.124 1.00 94.44 88 THR A O 1
ATOM 759 N N . PRO A 1 89 ? 11.878 -9.014 -13.209 1.00 92.19 89 PRO A N 1
ATOM 760 C CA . PRO A 1 89 ? 11.497 -7.723 -13.786 1.00 92.19 89 PRO A CA 1
ATOM 761 C C . PRO A 1 89 ? 10.198 -7.734 -14.599 1.00 92.19 89 PRO A C 1
ATOM 763 O O . PRO A 1 89 ? 9.458 -6.756 -14.569 1.00 92.19 89 PRO A O 1
ATOM 766 N N . GLU A 1 90 ? 9.893 -8.839 -15.278 1.00 92.62 90 GLU A N 1
ATOM 767 C CA . GLU A 1 90 ? 8.619 -9.071 -15.957 1.00 92.62 90 GLU A CA 1
ATOM 768 C C . GLU A 1 90 ? 7.451 -8.972 -14.968 1.00 92.62 90 GLU A C 1
ATOM 770 O O . GLU A 1 90 ? 6.540 -8.176 -15.187 1.00 92.62 90 GLU A O 1
ATOM 775 N N . ARG A 1 91 ? 7.521 -9.699 -13.843 1.00 94.62 91 ARG A N 1
ATOM 776 C CA . ARG A 1 91 ? 6.488 -9.664 -12.798 1.00 94.62 91 ARG A CA 1
ATOM 777 C C . ARG A 1 91 ? 6.378 -8.290 -12.141 1.00 94.62 91 ARG A C 1
ATOM 779 O O . ARG A 1 91 ? 5.275 -7.819 -11.890 1.00 94.62 91 ARG A O 1
ATOM 786 N N . ARG A 1 92 ? 7.506 -7.622 -11.883 1.00 95.56 92 ARG A N 1
ATOM 787 C CA . ARG A 1 92 ? 7.517 -6.272 -11.288 1.00 95.56 92 ARG A CA 1
ATOM 788 C C . ARG A 1 92 ? 6.763 -5.280 -12.172 1.00 95.56 92 ARG A C 1
ATOM 790 O O . ARG A 1 92 ? 5.887 -4.573 -11.686 1.00 95.56 92 ARG A O 1
ATOM 797 N N . PHE A 1 93 ? 7.069 -5.257 -13.470 1.00 93.56 93 PHE A N 1
ATOM 798 C CA . PHE A 1 93 ? 6.381 -4.378 -14.411 1.00 93.56 93 PHE A CA 1
ATOM 799 C C . PHE A 1 93 ? 4.927 -4.764 -14.644 1.00 93.56 93 PHE A C 1
ATOM 801 O O . PHE A 1 93 ? 4.101 -3.870 -14.789 1.00 93.56 93 PHE A O 1
ATOM 808 N N . GLU A 1 94 ? 4.603 -6.056 -14.638 1.00 93.06 94 GLU A N 1
ATOM 809 C CA . GLU A 1 94 ? 3.218 -6.520 -14.695 1.00 93.06 94 GLU A CA 1
ATOM 810 C C . GLU A 1 94 ? 2.402 -5.983 -13.511 1.00 93.06 94 GLU A C 1
ATOM 812 O O . GLU A 1 94 ? 1.319 -5.445 -13.718 1.00 93.06 94 GLU A O 1
ATOM 817 N N . VAL A 1 95 ? 2.922 -6.076 -12.281 1.00 95.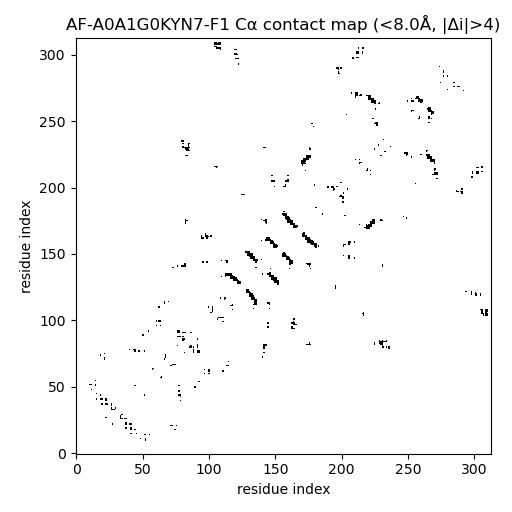62 95 VAL A N 1
ATOM 818 C CA . VAL A 1 95 ? 2.235 -5.570 -11.080 1.00 95.62 95 VAL A CA 1
ATOM 819 C C . VAL A 1 95 ? 2.083 -4.049 -11.128 1.00 95.62 95 VAL A C 1
ATOM 821 O O . VAL A 1 95 ? 0.998 -3.543 -10.849 1.00 95.62 95 VAL A O 1
ATOM 824 N N . ILE A 1 96 ? 3.130 -3.320 -11.529 1.00 95.62 96 ILE A N 1
ATOM 825 C CA . ILE A 1 96 ? 3.074 -1.860 -11.696 1.00 95.62 96 ILE A CA 1
ATOM 826 C C . ILE A 1 96 ? 2.018 -1.473 -12.738 1.00 95.62 96 ILE A C 1
ATOM 828 O O . ILE A 1 96 ? 1.160 -0.638 -12.467 1.00 95.62 96 ILE A O 1
ATOM 832 N N . ASP A 1 97 ? 2.048 -2.085 -13.923 1.00 93.31 97 ASP A N 1
ATOM 833 C CA . ASP A 1 97 ? 1.083 -1.799 -14.986 1.00 93.31 97 ASP A CA 1
ATOM 834 C C . ASP A 1 97 ? -0.347 -2.123 -14.539 1.00 93.31 97 ASP A C 1
ATOM 836 O O . ASP A 1 97 ? -1.251 -1.286 -14.642 1.00 93.31 97 ASP A O 1
ATOM 840 N N . ARG A 1 98 ? -0.533 -3.299 -13.930 1.00 94.50 98 ARG A N 1
ATOM 841 C CA . ARG A 1 98 ? -1.828 -3.741 -13.417 1.00 94.50 98 ARG A CA 1
ATOM 842 C C . ARG A 1 98 ? -2.374 -2.797 -12.354 1.00 94.50 98 ARG A C 1
ATOM 844 O O . ARG A 1 98 ? -3.569 -2.515 -12.395 1.00 94.50 98 ARG A O 1
ATOM 851 N N . HIS A 1 99 ? -1.536 -2.285 -11.451 1.00 97.31 99 HIS A N 1
ATOM 852 C CA . HIS A 1 99 ? -1.964 -1.312 -10.450 1.00 97.31 99 HIS A CA 1
ATOM 853 C C . HIS A 1 99 ? -2.661 -0.121 -11.110 1.00 97.31 99 HIS A C 1
ATOM 855 O O . HIS A 1 99 ? -3.787 0.189 -10.737 1.00 97.31 99 HIS A O 1
ATOM 861 N N . TYR A 1 100 ? -2.042 0.488 -12.127 1.00 95.81 100 TYR A N 1
ATOM 862 C CA . TYR A 1 100 ? -2.592 1.667 -12.803 1.00 95.81 100 TYR A CA 1
ATOM 863 C C . TYR A 1 100 ? -3.818 1.361 -13.675 1.00 95.81 100 TYR A C 1
ATOM 865 O O . TYR A 1 100 ? -4.734 2.185 -13.751 1.00 95.81 100 TYR A O 1
ATOM 873 N N . LEU A 1 101 ? -3.897 0.164 -14.267 1.00 94.19 101 LEU A N 1
ATOM 874 C CA . LEU A 1 101 ? -5.108 -0.283 -14.967 1.00 94.19 101 LEU A CA 1
ATOM 875 C C . LEU A 1 101 ? -6.312 -0.389 -14.019 1.00 94.19 101 LEU A C 1
ATOM 877 O O . LEU A 1 101 ? -7.423 -0.051 -14.416 1.00 94.19 101 LEU A O 1
ATOM 881 N N . LEU A 1 102 ? -6.087 -0.796 -12.767 1.00 95.75 102 LEU A N 1
ATOM 882 C CA . LEU A 1 102 ? -7.132 -0.994 -11.757 1.00 95.75 102 LEU A CA 1
ATOM 883 C C . LEU A 1 102 ? -7.588 0.295 -11.049 1.00 95.75 102 LEU A C 1
ATOM 885 O O . LEU A 1 102 ? -8.464 0.220 -10.191 1.00 95.75 102 LEU A O 1
ATOM 889 N N . LEU A 1 103 ? -7.027 1.469 -11.370 1.00 95.56 103 LEU A N 1
ATOM 890 C CA . LEU A 1 103 ? -7.388 2.742 -10.718 1.00 95.56 103 LEU A CA 1
ATOM 891 C C . LEU A 1 103 ? -8.649 3.379 -11.317 1.00 95.56 103 LEU A C 1
ATOM 893 O O . LEU A 1 103 ? -8.652 4.547 -11.710 1.00 95.56 103 LEU A O 1
ATOM 897 N N . ASP A 1 104 ? -9.712 2.589 -11.419 1.00 91.94 104 ASP A N 1
ATOM 898 C CA . ASP A 1 104 ? -11.052 3.013 -11.815 1.00 91.94 104 ASP A CA 1
ATOM 899 C C . ASP A 1 104 ? -12.034 2.988 -10.635 1.00 91.94 104 ASP A C 1
ATOM 901 O O . ASP A 1 104 ? -11.731 2.476 -9.554 1.00 91.94 104 ASP A O 1
ATOM 905 N N . GLY A 1 105 ? -13.206 3.606 -10.828 1.00 93.62 105 GLY A N 1
ATOM 906 C CA . GLY A 1 105 ? -14.260 3.653 -9.816 1.00 93.62 105 GLY A CA 1
ATOM 907 C C . GLY A 1 105 ? -13.729 4.103 -8.443 1.00 93.62 105 GLY A C 1
ATOM 908 O O . GLY A 1 105 ? -12.999 5.095 -8.376 1.00 93.62 105 GLY A O 1
ATOM 909 N N . PRO A 1 106 ? -14.038 3.380 -7.349 1.00 94.38 106 PRO A N 1
ATOM 910 C CA . PRO A 1 106 ? -13.552 3.719 -6.009 1.00 94.38 106 PRO A CA 1
ATOM 911 C C . PRO A 1 106 ? -12.020 3.779 -5.873 1.00 94.38 106 PRO A C 1
ATOM 913 O O . PRO A 1 106 ? -11.512 4.498 -5.015 1.00 94.38 106 PRO A O 1
ATOM 916 N N . ALA A 1 107 ? -11.268 3.054 -6.711 1.00 96.38 107 ALA A N 1
ATOM 917 C CA . ALA A 1 107 ? -9.804 3.041 -6.683 1.00 96.38 107 ALA A CA 1
ATOM 918 C C . ALA A 1 107 ? -9.169 4.244 -7.407 1.00 96.38 107 ALA A C 1
ATOM 920 O O . ALA A 1 107 ? -7.960 4.456 -7.293 1.00 96.38 107 ALA A O 1
ATOM 921 N N . ALA A 1 108 ? -9.953 5.086 -8.095 1.00 95.88 108 ALA A N 1
ATOM 922 C CA . ALA A 1 108 ? -9.457 6.303 -8.746 1.00 95.88 108 ALA A CA 1
ATOM 923 C C . ALA A 1 108 ? -8.794 7.285 -7.758 1.00 95.88 108 ALA A C 1
ATOM 925 O O . ALA A 1 108 ? -7.885 8.031 -8.127 1.00 95.88 108 ALA A O 1
ATOM 926 N N . ILE A 1 109 ? -9.173 7.238 -6.476 1.00 96.38 109 ILE A N 1
ATOM 927 C CA . ILE A 1 109 ? -8.526 8.014 -5.410 1.00 96.38 109 ILE A CA 1
ATOM 928 C C . ILE A 1 109 ? -7.021 7.719 -5.280 1.00 96.38 109 ILE A C 1
ATOM 930 O O . ILE A 1 109 ? -6.239 8.605 -4.932 1.00 96.38 109 ILE A O 1
ATOM 934 N N . LEU A 1 110 ? -6.584 6.501 -5.616 1.00 97.50 110 LEU A N 1
ATOM 935 C CA . LEU A 1 110 ? -5.169 6.128 -5.604 1.00 97.50 110 LEU A CA 1
ATOM 936 C C . LEU A 1 110 ? -4.382 6.838 -6.715 1.00 97.50 110 LEU A C 1
ATOM 938 O O . LEU A 1 110 ? -3.211 7.161 -6.526 1.00 97.50 110 LEU A O 1
ATOM 942 N N . LEU A 1 111 ? -5.022 7.149 -7.849 1.00 96.31 111 LEU A N 1
ATOM 943 C CA . LEU A 1 111 ? -4.392 7.948 -8.901 1.00 96.31 111 LEU A CA 1
ATOM 944 C C . LEU A 1 111 ? -4.182 9.388 -8.422 1.00 96.31 111 LEU A C 1
ATOM 946 O O . LEU A 1 111 ? -3.115 9.960 -8.635 1.00 96.31 111 LEU A O 1
ATOM 950 N N . ALA A 1 112 ? -5.160 9.956 -7.710 1.00 95.44 112 ALA A N 1
ATOM 951 C CA . ALA A 1 112 ? -4.994 11.255 -7.062 1.00 95.44 112 ALA A CA 1
ATOM 952 C C . ALA A 1 112 ? -3.845 11.235 -6.034 1.00 95.44 112 ALA A C 1
ATOM 954 O O . ALA A 1 112 ? -3.048 12.172 -5.996 1.00 95.44 112 ALA A O 1
ATOM 955 N N . ALA A 1 113 ? -3.683 10.137 -5.287 1.00 95.94 113 ALA A N 1
ATOM 956 C CA . ALA A 1 113 ? -2.557 9.945 -4.370 1.00 95.94 113 ALA A CA 1
ATOM 957 C C . ALA A 1 113 ? -1.191 9.835 -5.080 1.00 95.94 113 ALA A C 1
ATOM 959 O O . ALA A 1 113 ? -0.161 10.252 -4.550 1.00 95.94 113 ALA A O 1
ATOM 960 N N . ALA A 1 114 ? -1.159 9.309 -6.307 1.00 94.56 114 ALA A N 1
ATOM 961 C CA . ALA A 1 114 ? 0.049 9.322 -7.130 1.00 94.56 114 ALA A CA 1
ATOM 962 C C . ALA A 1 114 ? 0.392 10.737 -7.644 1.00 94.56 114 ALA A C 1
ATOM 964 O O . ALA A 1 114 ? 1.559 11.033 -7.913 1.00 94.56 114 ALA A O 1
ATOM 965 N N . ARG A 1 115 ? -0.598 11.633 -7.759 1.00 94.19 115 ARG A N 1
ATOM 966 C CA . ARG A 1 115 ? -0.410 13.041 -8.156 1.00 94.19 115 ARG A CA 1
ATOM 967 C C . ARG A 1 115 ? 0.026 13.931 -6.989 1.00 94.19 115 ARG A C 1
ATOM 969 O O . ARG A 1 115 ? 0.776 14.879 -7.210 1.00 94.19 115 ARG A O 1
ATOM 976 N N . GLY A 1 116 ? -0.422 13.630 -5.771 1.00 94.25 116 GLY A N 1
ATOM 977 C CA . GLY A 1 116 ? -0.138 14.408 -4.566 1.00 94.25 116 GLY A CA 1
ATOM 978 C C . GLY A 1 116 ? -0.732 13.780 -3.304 1.00 94.25 116 GLY A C 1
ATOM 979 O O . GLY A 1 116 ? -1.115 12.619 -3.299 1.00 94.25 116 GLY A O 1
ATOM 980 N N . LYS A 1 117 ? -0.812 14.540 -2.208 1.00 95.38 117 LYS A N 1
ATOM 981 C CA . LYS A 1 117 ? -1.380 14.038 -0.947 1.00 95.38 117 LYS A CA 1
ATOM 982 C C . LYS A 1 117 ? -2.909 14.062 -0.984 1.00 95.38 117 LYS A C 1
ATOM 984 O O . LYS A 1 117 ? -3.497 15.103 -1.267 1.00 95.38 117 LYS A O 1
ATOM 989 N N . VAL A 1 118 ? -3.545 12.954 -0.610 1.00 96.81 118 VAL A N 1
ATOM 990 C CA . VAL A 1 118 ? -5.005 12.832 -0.480 1.00 96.81 118 VAL A CA 1
ATOM 991 C C . VAL A 1 118 ? -5.361 12.438 0.945 1.00 96.81 118 VAL A C 1
ATOM 993 O O . VAL A 1 118 ? -4.965 11.380 1.427 1.00 96.81 118 VAL A O 1
ATOM 996 N N . ARG A 1 119 ? -6.133 13.274 1.640 1.00 96.25 119 ARG A N 1
ATOM 997 C CA . ARG A 1 119 ? -6.646 12.939 2.974 1.00 96.25 119 ARG A CA 1
ATOM 998 C C . ARG A 1 119 ? -7.848 12.003 2.841 1.00 96.25 119 ARG A C 1
ATOM 1000 O O . ARG A 1 119 ? -8.844 12.386 2.239 1.00 96.25 119 ARG A O 1
ATOM 1007 N N . LEU A 1 120 ? -7.761 10.816 3.438 1.00 96.38 120 LEU A N 1
ATOM 1008 C CA . LEU A 1 120 ? -8.841 9.824 3.449 1.00 96.38 120 LEU A CA 1
ATOM 1009 C C . LEU A 1 120 ? -9.845 10.052 4.571 1.00 96.38 120 LEU A C 1
ATOM 1011 O O . LEU A 1 120 ? -11.047 9.927 4.369 1.00 96.38 120 LEU A O 1
ATOM 1015 N N . ALA A 1 121 ? -9.338 10.320 5.769 1.00 97.06 121 ALA A N 1
ATOM 1016 C CA . ALA A 1 121 ? -10.153 10.440 6.963 1.00 97.06 121 ALA A CA 1
ATOM 1017 C C . ALA A 1 121 ? -9.377 11.149 8.068 1.00 97.06 121 ALA A C 1
ATOM 1019 O O . ALA A 1 121 ? -8.141 11.242 8.026 1.00 97.06 121 ALA A O 1
ATOM 1020 N N . SER A 1 122 ? -10.101 11.595 9.086 1.00 94.88 122 SER A N 1
ATOM 1021 C CA . SER A 1 122 ? -9.501 12.021 10.337 1.00 94.88 122 SER A CA 1
ATOM 1022 C C . SER A 1 122 ? -10.256 11.520 11.561 1.00 94.88 122 SER A C 1
ATOM 1024 O O . SER A 1 122 ? -11.454 11.232 11.535 1.00 94.88 122 SER A O 1
ATOM 1026 N N . LEU A 1 123 ? -9.503 11.368 12.646 1.00 93.38 123 LEU A N 1
ATOM 1027 C CA . LEU A 1 123 ? -9.992 10.951 13.950 1.00 93.38 123 LEU A CA 1
ATOM 1028 C C . LEU A 1 123 ? -9.710 12.078 14.936 1.00 93.38 123 LEU A C 1
ATOM 1030 O O . LEU A 1 123 ? -8.558 12.462 15.147 1.00 93.38 123 LEU A O 1
ATOM 1034 N N . ARG A 1 124 ? -10.779 12.593 15.540 1.00 86.56 124 ARG A N 1
ATOM 1035 C CA . ARG A 1 124 ? -10.710 13.568 16.627 1.00 86.56 124 ARG A CA 1
ATOM 1036 C C . ARG A 1 124 ? -11.065 12.851 17.921 1.00 86.56 124 ARG A C 1
ATOM 1038 O O . ARG A 1 124 ? -12.154 12.295 18.038 1.00 86.56 124 ARG A O 1
ATOM 1045 N N . GLY A 1 125 ? -10.116 12.824 18.847 1.00 76.19 125 GLY A N 1
ATOM 1046 C CA . GLY A 1 125 ? -10.301 12.309 20.199 1.00 76.19 125 GLY A CA 1
ATOM 1047 C C . GLY A 1 125 ? -10.121 13.422 21.225 1.00 76.19 125 GLY A C 1
ATOM 1048 O O . GLY A 1 125 ? -10.358 14.591 20.936 1.00 76.19 125 GLY A O 1
ATOM 1049 N N . SER A 1 126 ? -9.661 13.055 22.420 1.00 75.38 126 SER A N 1
ATOM 1050 C CA . SER A 1 126 ? -9.249 14.012 23.455 1.00 75.38 126 SER A CA 1
ATOM 1051 C C . SER A 1 126 ? -7.882 14.656 23.190 1.00 75.38 126 SER A C 1
ATOM 1053 O O . SER A 1 126 ? -7.546 15.637 23.843 1.00 75.38 126 SER A O 1
ATOM 1055 N N . GLY A 1 127 ? -7.082 14.072 22.294 1.00 82.69 127 GLY A N 1
ATOM 1056 C CA . GLY A 1 127 ? -5.758 14.555 21.907 1.00 82.69 127 GLY A CA 1
ATOM 1057 C C . GLY A 1 127 ? -5.739 15.224 20.526 1.00 82.69 127 GLY A C 1
ATOM 1058 O O . GLY A 1 127 ? -6.799 15.480 19.941 1.00 82.69 127 GLY A O 1
ATOM 1059 N N . PRO A 1 128 ? -4.537 15.494 19.985 1.00 88.38 128 PRO A N 1
ATOM 1060 C CA . PRO A 1 128 ? -4.373 16.063 18.651 1.00 88.38 128 PRO A CA 1
ATOM 1061 C C . PRO A 1 128 ? -5.013 15.192 17.561 1.00 88.38 128 PRO A C 1
ATOM 1063 O O . PRO A 1 128 ? -5.064 13.965 17.669 1.00 88.38 128 PRO A O 1
ATOM 1066 N N . GLU A 1 129 ? -5.478 15.828 16.484 1.00 93.50 129 GLU A N 1
ATOM 1067 C CA . GLU A 1 129 ? -6.129 15.131 15.371 1.00 93.50 129 GLU A CA 1
ATOM 1068 C C . GLU A 1 129 ? -5.172 14.145 14.689 1.00 93.50 129 GLU A C 1
ATOM 1070 O O . GLU A 1 129 ? -4.066 14.501 14.269 1.00 93.50 129 GLU A O 1
ATOM 1075 N N . LEU A 1 130 ? -5.649 12.913 14.504 1.00 95.94 130 LEU A N 1
ATOM 1076 C CA . LEU A 1 130 ? -4.993 11.927 13.657 1.00 95.94 130 LEU A CA 1
ATOM 1077 C C . LEU A 1 130 ? -5.558 11.995 12.241 1.00 95.94 130 LEU A C 1
ATOM 1079 O O . LEU A 1 130 ? -6.774 12.023 12.044 1.00 95.94 130 LEU A O 1
ATOM 1083 N N . ARG A 1 131 ? -4.677 11.980 11.241 1.00 97.31 131 ARG A N 1
ATOM 1084 C CA . ARG A 1 131 ? -5.032 12.073 9.820 1.00 97.31 131 ARG A CA 1
ATOM 1085 C C . ARG A 1 131 ? -4.533 10.844 9.072 1.00 97.31 131 ARG A C 1
ATOM 1087 O O . ARG A 1 131 ? -3.360 10.494 9.175 1.00 97.31 131 ARG A O 1
ATOM 1094 N N . LEU A 1 132 ? -5.409 10.228 8.282 1.00 98.25 132 LEU A N 1
ATOM 1095 C CA . LEU A 1 132 ? -5.027 9.219 7.297 1.00 98.25 132 LEU A CA 1
ATOM 1096 C C . LEU A 1 132 ? -4.837 9.887 5.940 1.00 98.25 132 LEU A C 1
ATOM 1098 O O . LEU A 1 132 ? -5.750 10.540 5.430 1.00 98.25 132 LEU A O 1
ATOM 1102 N N . VAL A 1 133 ? -3.651 9.726 5.362 1.00 98.31 133 VAL A N 1
ATOM 1103 C CA . VAL A 1 133 ? -3.250 10.392 4.119 1.00 98.31 133 VAL A CA 1
ATOM 1104 C C . VAL A 1 133 ? -2.628 9.380 3.165 1.00 98.31 133 VAL A C 1
ATOM 1106 O O . VAL A 1 133 ? -1.704 8.662 3.544 1.00 98.31 133 VAL A O 1
ATOM 1109 N N . LEU A 1 134 ? -3.113 9.350 1.928 1.00 98.44 134 LEU A N 1
ATOM 1110 C CA . LEU A 1 134 ? -2.484 8.639 0.823 1.00 98.44 134 LEU A CA 1
ATOM 1111 C C . LEU A 1 134 ? -1.524 9.561 0.073 1.00 98.44 134 LEU A C 1
ATOM 1113 O O . LEU A 1 134 ? -1.872 10.705 -0.220 1.00 98.44 134 LEU A O 1
ATOM 1117 N N . ASP A 1 135 ? -0.348 9.054 -0.273 1.00 97.25 135 ASP A N 1
ATOM 1118 C CA . ASP A 1 135 ? 0.577 9.689 -1.211 1.00 97.25 135 ASP A CA 1
ATOM 1119 C C . ASP A 1 135 ? 1.492 8.658 -1.896 1.00 97.25 135 ASP A C 1
ATOM 1121 O O . ASP A 1 135 ? 1.393 7.455 -1.651 1.00 97.25 135 ASP A O 1
ATOM 1125 N N . LYS A 1 136 ? 2.376 9.121 -2.787 1.00 96.25 136 LYS A N 1
ATOM 1126 C CA . LYS A 1 136 ? 3.436 8.314 -3.415 1.00 96.25 136 LYS A CA 1
ATOM 1127 C C . LYS A 1 136 ? 4.811 8.942 -3.153 1.00 96.25 136 LYS A C 1
ATOM 1129 O O . LYS A 1 136 ? 5.344 9.667 -3.997 1.00 96.25 136 LYS A O 1
ATOM 1134 N N . PRO A 1 137 ? 5.394 8.724 -1.968 1.00 93.75 137 PRO A N 1
ATOM 1135 C CA . PRO A 1 137 ? 6.668 9.311 -1.610 1.00 93.75 137 PRO A CA 1
ATOM 1136 C C . PRO A 1 137 ? 7.840 8.489 -2.162 1.00 93.75 137 PRO A C 1
ATOM 1138 O O . PRO A 1 137 ? 7.832 7.258 -2.135 1.00 93.75 137 PRO A O 1
ATOM 1141 N N . LYS A 1 138 ? 8.913 9.170 -2.592 1.00 90.56 138 LYS A N 1
ATOM 1142 C CA . LYS A 1 138 ? 10.093 8.525 -3.205 1.00 90.56 138 LYS A CA 1
ATOM 1143 C C . LYS A 1 138 ? 10.775 7.494 -2.289 1.00 90.56 138 LYS A C 1
ATOM 1145 O O . LYS A 1 138 ? 11.373 6.549 -2.787 1.00 90.56 138 LYS A O 1
ATOM 1150 N N . TRP A 1 139 ? 10.700 7.635 -0.963 1.00 89.69 139 TRP A N 1
ATOM 1151 C CA . TRP A 1 139 ? 11.345 6.697 -0.028 1.00 89.69 139 TRP A CA 1
ATOM 1152 C C . TRP A 1 139 ? 10.635 5.340 0.108 1.00 89.69 139 TRP A C 1
ATOM 1154 O O . TRP A 1 139 ? 11.214 4.445 0.709 1.00 89.69 139 TRP A O 1
ATOM 1164 N N . PHE A 1 140 ? 9.431 5.181 -0.457 1.00 93.38 140 PHE A N 1
ATOM 1165 C CA . PHE A 1 140 ? 8.721 3.897 -0.576 1.00 93.38 140 PHE A CA 1
ATOM 1166 C C . PHE A 1 140 ? 8.644 3.399 -2.031 1.00 93.38 140 PHE A C 1
ATOM 1168 O O . PHE A 1 140 ? 7.817 2.551 -2.371 1.00 93.38 140 PHE A O 1
ATOM 1175 N N . MET A 1 141 ? 9.491 3.932 -2.919 1.00 92.69 141 MET A N 1
ATOM 1176 C CA . MET A 1 141 ? 9.425 3.656 -4.358 1.00 92.69 141 MET A CA 1
ATOM 1177 C C . MET A 1 141 ? 9.647 2.189 -4.755 1.00 92.69 141 MET A C 1
ATOM 1179 O O . MET A 1 141 ? 9.431 1.839 -5.914 1.00 92.69 141 MET A O 1
ATOM 1183 N N . ARG A 1 142 ? 10.139 1.341 -3.845 1.00 95.00 142 ARG A N 1
ATOM 1184 C CA . ARG A 1 142 ? 10.371 -0.088 -4.099 1.00 95.00 142 ARG A CA 1
ATOM 1185 C C . ARG A 1 142 ? 9.386 -0.977 -3.359 1.00 95.00 142 ARG A C 1
ATOM 1187 O O . ARG A 1 142 ? 9.440 -2.188 -3.520 1.00 95.00 142 ARG A O 1
ATOM 1194 N N . GLU A 1 143 ? 8.520 -0.405 -2.539 1.00 95.62 143 GLU A N 1
ATOM 1195 C CA . GLU A 1 143 ? 7.659 -1.121 -1.607 1.00 95.62 143 GLU A CA 1
ATOM 1196 C C . GLU A 1 143 ? 6.184 -1.072 -2.023 1.00 95.62 143 GLU A C 1
ATOM 1198 O O . GLU A 1 143 ? 5.389 -1.885 -1.559 1.00 95.62 143 GLU A O 1
ATOM 1203 N N . GLY A 1 144 ? 5.807 -0.153 -2.910 1.00 96.44 144 GLY A N 1
ATOM 1204 C CA . GLY A 1 144 ? 4.461 -0.080 -3.464 1.00 96.44 144 GLY A CA 1
ATOM 1205 C C . GLY A 1 144 ? 4.264 1.124 -4.375 1.00 96.44 144 GLY A C 1
ATOM 1206 O O . GLY A 1 144 ? 5.146 1.971 -4.528 1.00 96.44 144 GLY A O 1
ATOM 1207 N N . GLU A 1 145 ? 3.076 1.214 -4.967 1.00 97.31 145 GLU A N 1
ATOM 1208 C CA . GLU A 1 145 ? 2.710 2.349 -5.812 1.00 97.31 145 GLU A CA 1
ATOM 1209 C C . GLU A 1 145 ? 2.060 3.491 -5.030 1.00 97.31 145 GLU A C 1
ATOM 1211 O O . GLU A 1 145 ? 2.197 4.644 -5.437 1.00 97.31 145 GLU A O 1
ATOM 1216 N N . VAL A 1 146 ? 1.417 3.186 -3.901 1.00 97.88 146 VAL A N 1
ATOM 1217 C CA . VAL A 1 146 ? 0.780 4.154 -3.002 1.00 97.88 146 VAL A CA 1
ATOM 1218 C C . VAL A 1 146 ? 1.120 3.814 -1.554 1.00 97.88 146 VAL A C 1
ATOM 1220 O O . VAL A 1 146 ? 1.318 2.653 -1.194 1.00 97.88 146 VAL A O 1
ATOM 1223 N N . VAL A 1 147 ? 1.183 4.835 -0.707 1.00 98.44 147 VAL A N 1
ATOM 1224 C CA . VAL A 1 147 ? 1.444 4.713 0.723 1.00 98.44 147 VAL A CA 1
ATOM 1225 C C . VAL A 1 147 ? 0.276 5.286 1.504 1.00 98.44 147 VAL A C 1
ATOM 1227 O O . VAL A 1 147 ? -0.097 6.440 1.320 1.00 98.44 147 VAL A O 1
ATOM 1230 N N . LEU A 1 148 ? -0.284 4.481 2.406 1.00 98.62 148 LEU A N 1
ATOM 1231 C CA . LEU A 1 148 ? -1.196 4.946 3.442 1.00 98.62 148 LEU A CA 1
ATOM 1232 C C . LEU A 1 148 ? -0.389 5.365 4.664 1.00 98.62 148 LEU A C 1
ATOM 1234 O O . LEU A 1 148 ? 0.324 4.556 5.255 1.00 98.62 148 LEU A O 1
ATOM 1238 N N . ASN A 1 149 ? -0.536 6.619 5.065 1.00 98.00 149 ASN A N 1
ATOM 1239 C CA . ASN A 1 149 ? 0.173 7.205 6.187 1.00 98.00 149 ASN A CA 1
ATOM 1240 C C . ASN A 1 149 ? -0.800 7.605 7.289 1.00 98.00 149 ASN A C 1
ATOM 1242 O O . ASN A 1 149 ? -1.843 8.202 7.024 1.00 98.00 149 ASN A O 1
ATOM 1246 N N . LEU A 1 150 ? -0.403 7.345 8.529 1.00 97.50 150 LEU A N 1
ATOM 1247 C CA . LEU A 1 150 ? -1.016 7.909 9.719 1.00 97.50 150 LEU A CA 1
ATOM 1248 C C . LEU A 1 150 ? -0.159 9.080 10.197 1.00 97.50 150 LEU A C 1
ATOM 1250 O O . LEU A 1 150 ? 1.022 8.897 10.492 1.00 97.50 150 LEU A O 1
ATOM 1254 N N . PHE A 1 151 ? -0.759 10.259 10.289 1.00 95.50 151 PHE A N 1
ATOM 1255 C CA . PHE A 1 151 ? -0.134 11.481 10.781 1.00 95.50 151 PHE A CA 1
ATOM 1256 C C . PHE A 1 151 ? -0.806 11.957 12.067 1.00 95.50 151 PHE A C 1
ATOM 1258 O O . PHE A 1 151 ? -2.022 11.836 12.206 1.00 95.50 151 PHE A O 1
ATOM 1265 N N . GLN A 1 152 ? -0.023 12.555 12.956 1.00 93.00 152 GLN A N 1
ATOM 1266 C CA . GLN A 1 152 ? -0.493 13.453 14.005 1.00 93.00 152 GLN A CA 1
ATOM 1267 C C . GLN A 1 152 ? 0.185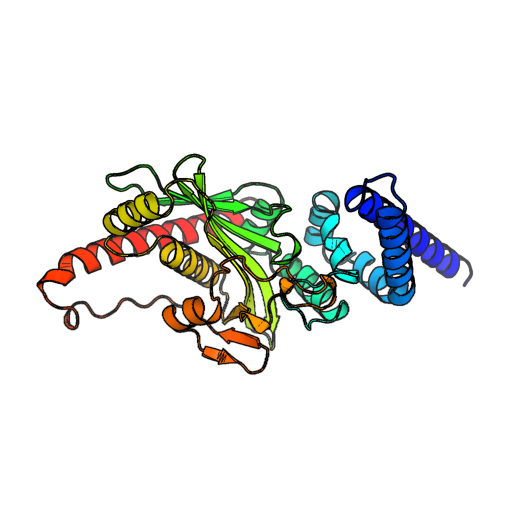 14.792 13.762 1.00 93.00 152 GLN A C 1
ATOM 1269 O O . GLN A 1 152 ? 1.412 14.844 13.747 1.00 93.00 152 GLN A O 1
ATOM 1274 N N . GLU A 1 153 ? -0.594 15.845 13.505 1.00 89.00 153 GLU A N 1
ATOM 1275 C CA . GLU A 1 153 ? -0.029 17.104 12.997 1.00 89.00 153 GLU A CA 1
ATOM 1276 C C . GLU A 1 153 ? 0.914 16.800 11.812 1.00 89.00 153 GLU A C 1
ATOM 1278 O O . GLU A 1 153 ? 0.564 15.986 10.951 1.00 89.00 153 GLU A O 1
ATOM 1283 N N . GLU A 1 154 ? 2.110 17.380 11.757 1.00 89.19 154 GLU A N 1
ATOM 1284 C CA . GLU A 1 154 ? 3.088 17.116 10.692 1.00 89.19 154 GLU A CA 1
ATOM 1285 C C . GLU A 1 154 ? 3.946 15.860 10.938 1.00 89.19 154 GLU A C 1
ATOM 1287 O O . GLU A 1 154 ? 4.680 15.412 10.051 1.00 89.19 154 GLU A O 1
ATOM 1292 N N . ALA A 1 155 ? 3.821 15.229 12.109 1.00 91.12 155 ALA A N 1
ATOM 1293 C CA . ALA A 1 155 ? 4.550 14.015 12.442 1.00 91.12 155 ALA A CA 1
ATOM 1294 C C . ALA A 1 155 ? 3.895 12.789 11.789 1.00 91.12 155 ALA A C 1
ATOM 1296 O O . ALA A 1 155 ? 2.790 12.363 12.137 1.00 91.12 155 ALA A O 1
ATOM 1297 N N . ARG A 1 156 ? 4.605 12.168 10.843 1.00 93.19 156 ARG A N 1
ATOM 1298 C CA . ARG A 1 156 ? 4.250 10.838 10.330 1.00 93.19 156 ARG A CA 1
ATOM 1299 C C . ARG A 1 156 ? 4.464 9.831 11.449 1.00 93.19 156 ARG A C 1
ATOM 1301 O O . ARG A 1 156 ? 5.552 9.791 12.006 1.00 93.19 156 ARG A O 1
ATOM 1308 N N . LEU A 1 157 ? 3.485 8.993 11.753 1.00 94.19 157 LEU A N 1
ATOM 1309 C CA . LEU A 1 157 ? 3.578 7.990 12.815 1.00 94.19 157 LEU A CA 1
ATOM 1310 C C . LEU A 1 157 ? 3.862 6.597 12.262 1.00 94.19 157 LEU A C 1
ATOM 1312 O O . LEU A 1 157 ? 4.748 5.910 12.765 1.00 94.19 157 LEU A O 1
ATOM 1316 N N . TYR A 1 158 ? 3.100 6.195 11.245 1.00 95.00 158 TYR A N 1
ATOM 1317 C CA . TYR A 1 158 ? 3.185 4.893 10.588 1.00 95.00 158 TYR A CA 1
ATOM 1318 C C . TYR A 1 158 ? 2.842 5.019 9.110 1.00 95.00 158 TYR A C 1
ATOM 1320 O O . TYR A 1 158 ? 2.010 5.843 8.729 1.00 95.00 158 TYR A O 1
ATOM 1328 N N . SER A 1 159 ? 3.432 4.148 8.301 1.00 96.75 159 SER A N 1
ATOM 1329 C CA . SER A 1 159 ? 3.156 4.039 6.873 1.00 96.75 159 SER A CA 1
ATOM 1330 C C . SER A 1 159 ? 3.016 2.588 6.454 1.00 96.75 159 SER A C 1
ATOM 1332 O O . SER A 1 159 ? 3.741 1.724 6.953 1.00 96.75 159 SER A O 1
ATOM 1334 N N . VAL A 1 160 ? 2.118 2.347 5.503 1.00 97.81 160 VAL A N 1
ATOM 1335 C CA . VAL A 1 160 ? 1.961 1.064 4.821 1.00 97.81 160 VAL A CA 1
ATOM 1336 C C . VAL A 1 160 ? 1.987 1.304 3.315 1.00 97.81 160 VAL A C 1
ATOM 1338 O O . VAL A 1 160 ? 1.144 2.033 2.795 1.00 97.81 160 VAL A O 1
ATOM 1341 N N . ALA A 1 161 ? 2.968 0.721 2.626 1.00 98.25 161 ALA A N 1
ATOM 1342 C CA . ALA A 1 161 ? 3.119 0.830 1.176 1.00 98.25 161 ALA A CA 1
ATOM 1343 C C . ALA A 1 161 ? 2.484 -0.379 0.489 1.00 98.25 161 ALA A C 1
ATOM 1345 O O . ALA A 1 161 ? 2.714 -1.520 0.906 1.00 98.25 161 ALA A O 1
ATOM 1346 N N . PHE A 1 162 ? 1.691 -0.130 -0.551 1.00 98.69 162 PHE A N 1
ATOM 1347 C CA . PHE A 1 162 ? 0.975 -1.177 -1.262 1.00 98.69 162 PHE A CA 1
ATOM 1348 C C . PHE A 1 162 ? 0.812 -0.886 -2.758 1.00 98.69 162 PHE A C 1
ATOM 1350 O O . PHE A 1 162 ? 0.948 0.247 -3.224 1.00 98.69 162 PHE A O 1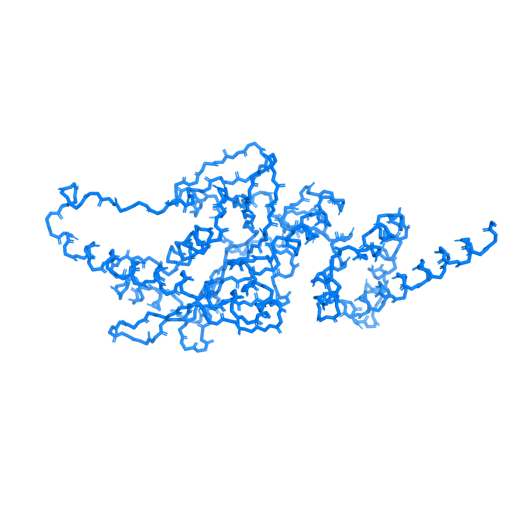
ATOM 1357 N N . ALA A 1 163 ? 0.517 -1.934 -3.518 1.00 98.56 163 ALA A N 1
ATOM 1358 C CA . ALA A 1 163 ? 0.144 -1.875 -4.926 1.00 98.56 163 ALA A CA 1
ATOM 1359 C C . ALA A 1 163 ? -1.085 -2.758 -5.168 1.00 98.56 163 ALA A C 1
ATOM 1361 O O . ALA A 1 163 ? -1.307 -3.732 -4.450 1.00 98.56 163 ALA A O 1
ATOM 1362 N N . LEU A 1 164 ? -1.883 -2.422 -6.180 1.00 98.44 164 LEU A N 1
ATOM 1363 C CA . LEU A 1 164 ? -3.041 -3.233 -6.565 1.00 98.44 164 LEU A CA 1
ATOM 1364 C C . LEU A 1 164 ? -2.613 -4.265 -7.605 1.00 98.44 164 LEU A C 1
ATOM 1366 O O . LEU A 1 164 ? -1.736 -4.003 -8.424 1.00 98.44 164 LEU A O 1
ATOM 1370 N N . GLY A 1 165 ? -3.252 -5.425 -7.580 1.00 97.31 165 GLY A N 1
ATOM 1371 C CA . GLY A 1 165 ? -2.995 -6.520 -8.497 1.00 97.31 165 GLY A CA 1
ATOM 1372 C C . GLY A 1 165 ? -4.266 -7.272 -8.860 1.00 97.31 165 GLY A C 1
ATOM 1373 O O . GLY A 1 165 ? -5.346 -7.038 -8.313 1.00 97.31 165 GLY A O 1
ATOM 1374 N N . LEU A 1 166 ? -4.111 -8.190 -9.805 1.00 95.50 166 LEU A N 1
ATOM 1375 C CA . LEU A 1 166 ? -5.151 -9.107 -10.241 1.00 95.50 166 LEU A CA 1
ATOM 1376 C C . LEU A 1 166 ? -4.507 -10.485 -10.400 1.00 95.50 166 LEU A C 1
ATOM 1378 O O . LEU A 1 166 ? -3.569 -10.625 -11.183 1.00 95.50 166 LEU A O 1
ATOM 1382 N N . GLU A 1 167 ? -4.993 -11.475 -9.662 1.00 93.31 167 GLU A N 1
ATOM 1383 C CA . GLU A 1 167 ? -4.587 -12.879 -9.800 1.00 93.31 167 GLU A CA 1
ATOM 1384 C C . GLU A 1 167 ? -5.841 -13.741 -9.866 1.00 93.31 167 GLU A C 1
ATOM 1386 O O . GLU A 1 167 ? -6.766 -13.535 -9.082 1.00 93.31 167 GLU A O 1
ATOM 1391 N N . ASP A 1 168 ? -5.891 -14.675 -10.816 1.00 91.94 168 ASP A N 1
ATOM 1392 C CA . ASP A 1 168 ? -7.023 -15.594 -11.006 1.00 91.94 168 ASP A CA 1
ATOM 1393 C C . ASP A 1 168 ? -8.389 -14.883 -11.070 1.00 91.94 168 ASP A C 1
ATOM 1395 O O . ASP A 1 168 ? -9.392 -15.346 -10.529 1.00 91.94 168 ASP A O 1
ATOM 1399 N N . GLY A 1 169 ? -8.416 -13.700 -11.696 1.00 92.31 169 GLY A N 1
ATOM 1400 C CA . GLY A 1 169 ? -9.608 -12.856 -11.816 1.00 92.31 169 GLY A CA 1
ATOM 1401 C C . GLY A 1 169 ? -10.004 -12.100 -10.543 1.00 92.31 169 GLY A C 1
ATOM 1402 O O . GLY A 1 169 ? -10.933 -11.298 -10.599 1.00 92.31 169 GLY A O 1
ATOM 1403 N N . LYS A 1 170 ? -9.293 -12.292 -9.427 1.00 95.25 170 LYS A N 1
ATOM 1404 C CA . LYS A 1 170 ? -9.579 -11.642 -8.143 1.00 95.25 170 LYS A CA 1
ATOM 1405 C C . LYS A 1 170 ? -8.734 -10.401 -7.941 1.00 95.25 170 LYS A C 1
ATOM 1407 O O . LYS A 1 170 ? -7.505 -10.439 -8.079 1.00 95.25 170 LYS A O 1
ATOM 1412 N N . ARG A 1 171 ? -9.385 -9.294 -7.577 1.00 97.12 171 ARG A N 1
ATOM 1413 C CA . ARG A 1 171 ? -8.679 -8.050 -7.238 1.00 97.12 171 ARG A CA 1
ATOM 1414 C C . ARG A 1 171 ? -7.965 -8.234 -5.903 1.00 97.12 171 ARG A C 1
ATOM 1416 O O . ARG A 1 171 ? -8.557 -8.705 -4.931 1.00 97.12 171 ARG A O 1
ATOM 1423 N N . LEU A 1 172 ? -6.701 -7.841 -5.838 1.00 98.00 172 LEU A N 1
ATOM 1424 C CA . LEU A 1 172 ? -5.900 -7.957 -4.624 1.00 98.00 172 LEU A CA 1
ATOM 1425 C C . LEU A 1 172 ? -5.040 -6.720 -4.381 1.00 98.00 172 LEU A C 1
ATOM 1427 O O . LEU A 1 172 ? -4.814 -5.914 -5.284 1.00 98.00 172 LEU A O 1
ATOM 1431 N N . ALA A 1 173 ? -4.546 -6.583 -3.156 1.00 98.50 173 ALA A N 1
ATOM 1432 C CA . ALA A 1 173 ? -3.531 -5.605 -2.798 1.00 98.50 173 ALA A CA 1
ATOM 1433 C C . ALA A 1 173 ? -2.296 -6.317 -2.238 1.00 98.50 173 ALA A C 1
ATOM 1435 O O . ALA A 1 173 ? -2.399 -7.125 -1.314 1.00 98.50 173 ALA A O 1
ATOM 1436 N N . TYR A 1 174 ? -1.129 -5.992 -2.786 1.00 98.62 174 TYR A N 1
ATOM 1437 C CA . TYR A 1 174 ? 0.164 -6.398 -2.253 1.00 98.62 174 TYR A CA 1
ATOM 1438 C C . TYR A 1 174 ? 0.679 -5.331 -1.296 1.00 98.62 174 TYR A C 1
ATOM 1440 O O . TYR A 1 174 ? 0.801 -4.176 -1.694 1.00 98.62 174 TYR A O 1
ATOM 1448 N N . VAL A 1 175 ? 1.036 -5.703 -0.072 1.00 98.44 175 VAL A N 1
ATOM 1449 C CA . VAL A 1 175 ? 1.666 -4.816 0.911 1.00 98.44 175 VAL A CA 1
ATOM 1450 C C . VAL A 1 175 ? 3.156 -5.117 0.954 1.00 98.44 175 VAL A C 1
ATOM 1452 O O . VAL A 1 175 ? 3.553 -6.185 1.416 1.00 98.44 175 VAL A O 1
ATOM 1455 N N . GLY A 1 176 ? 3.982 -4.187 0.474 1.00 96.75 176 GLY A N 1
ATOM 1456 C CA . GLY A 1 176 ? 5.437 -4.354 0.442 1.00 96.75 176 GLY A CA 1
ATOM 1457 C C . GLY A 1 176 ? 6.166 -3.758 1.639 1.00 96.75 176 GLY A C 1
ATOM 1458 O O . GLY A 1 176 ? 7.321 -4.108 1.881 1.00 96.75 176 GLY A O 1
ATOM 1459 N N . ALA A 1 177 ? 5.515 -2.879 2.408 1.00 95.12 177 ALA A N 1
ATOM 1460 C CA . ALA A 1 177 ? 6.097 -2.366 3.641 1.00 95.12 177 ALA A CA 1
ATOM 1461 C C . ALA A 1 177 ? 5.079 -1.960 4.697 1.00 95.12 177 ALA A C 1
ATOM 1463 O O . ALA A 1 177 ? 4.027 -1.411 4.389 1.00 95.12 177 ALA A O 1
ATOM 1464 N N . ILE A 1 178 ? 5.487 -2.131 5.952 1.00 94.25 178 ILE A N 1
ATOM 1465 C CA . ILE A 1 178 ? 4.968 -1.431 7.121 1.00 94.25 178 ILE A CA 1
ATOM 1466 C C . ILE A 1 178 ? 6.131 -0.881 7.935 1.00 94.25 178 ILE A C 1
ATOM 1468 O O . ILE A 1 178 ? 7.092 -1.594 8.235 1.00 94.25 178 ILE A O 1
ATOM 1472 N N . GLN A 1 179 ? 6.076 0.406 8.261 1.00 90.69 179 GLN A N 1
ATOM 1473 C CA . GLN A 1 179 ? 7.144 1.074 9.001 1.00 90.69 179 GLN A CA 1
ATOM 1474 C C . GLN A 1 179 ? 6.566 2.132 9.936 1.00 90.69 179 GLN A C 1
ATOM 1476 O O . GLN A 1 179 ? 5.710 2.922 9.535 1.00 90.69 179 GLN A O 1
ATOM 1481 N N . GLY A 1 180 ? 7.051 2.144 11.176 1.00 89.19 180 GLY A N 1
ATOM 1482 C CA . GLY A 1 180 ? 6.884 3.273 12.086 1.00 89.19 180 GLY A CA 1
ATOM 1483 C C . GLY A 1 180 ? 7.922 4.353 11.788 1.00 89.19 180 GLY A C 1
ATOM 1484 O O . GLY A 1 180 ? 8.964 4.080 11.190 1.00 89.19 180 GLY A O 1
ATOM 1485 N N . SER A 1 181 ? 7.635 5.585 12.183 1.00 82.69 181 SER A N 1
ATOM 1486 C CA . SER A 1 181 ? 8.609 6.669 12.084 1.00 82.69 181 SER A CA 1
ATOM 1487 C C . SER A 1 181 ? 9.635 6.617 13.209 1.00 82.69 181 SER A C 1
ATOM 1489 O O . SER A 1 181 ? 9.309 6.292 14.348 1.00 82.69 181 SER A O 1
ATOM 1491 N N . ASN A 1 182 ? 10.861 7.035 12.900 1.00 76.94 182 ASN A N 1
ATOM 1492 C CA . ASN A 1 182 ? 11.917 7.254 13.886 1.00 76.94 182 ASN A CA 1
ATOM 1493 C C . ASN A 1 182 ? 11.735 8.635 14.531 1.00 76.94 182 ASN A C 1
ATOM 1495 O O . ASN A 1 182 ? 12.500 9.553 14.253 1.00 76.94 182 ASN A O 1
ATOM 1499 N N . LEU A 1 183 ? 10.662 8.802 15.303 1.00 78.75 183 LEU A N 1
ATOM 1500 C CA . LEU A 1 183 ? 10.448 10.012 16.093 1.00 78.75 183 LEU A CA 1
ATOM 1501 C C . LEU A 1 183 ? 11.201 9.899 17.418 1.00 78.75 183 LEU A C 1
ATOM 1503 O O . LEU A 1 183 ? 11.216 8.833 18.043 1.00 78.75 183 LEU A O 1
ATOM 1507 N N . ASP A 1 184 ? 11.751 11.014 17.884 1.00 74.38 184 ASP A N 1
ATOM 1508 C CA . ASP A 1 184 ? 12.211 11.113 19.264 1.00 74.38 184 ASP A CA 1
ATOM 1509 C C . ASP A 1 184 ? 11.022 10.874 20.201 1.00 74.38 184 ASP A C 1
ATOM 1511 O O . ASP A 1 184 ? 9.906 11.328 19.949 1.00 74.38 184 ASP A O 1
ATOM 1515 N N . GLN A 1 185 ? 11.237 10.102 21.268 1.00 78.81 185 GLN A N 1
ATOM 1516 C CA . GLN A 1 185 ? 10.185 9.731 22.225 1.00 78.81 185 GLN A CA 1
ATOM 1517 C C . GLN A 1 185 ? 8.988 8.970 21.607 1.00 78.81 185 GLN A C 1
ATOM 1519 O O . GLN A 1 185 ? 7.909 8.926 22.203 1.00 78.81 185 GLN A O 1
ATOM 1524 N N . ALA A 1 186 ? 9.171 8.294 20.462 1.00 80.31 186 ALA A N 1
ATOM 1525 C CA . ALA A 1 186 ? 8.116 7.520 19.793 1.00 80.31 186 ALA A CA 1
ATOM 1526 C C . ALA A 1 186 ? 7.366 6.556 20.731 1.00 80.31 186 ALA A C 1
ATOM 1528 O O . ALA A 1 186 ? 6.155 6.384 20.607 1.00 80.31 186 ALA A O 1
ATOM 1529 N N . ALA A 1 187 ? 8.062 5.951 21.699 1.00 84.12 187 ALA A N 1
ATOM 1530 C CA . ALA A 1 187 ? 7.455 5.043 22.669 1.00 84.12 187 ALA A CA 1
ATOM 1531 C C . ALA A 1 187 ? 6.375 5.724 23.531 1.00 84.12 187 ALA A C 1
ATOM 1533 O O . ALA A 1 187 ? 5.311 5.141 23.751 1.00 84.12 187 ALA A O 1
ATOM 1534 N N . GLU A 1 188 ? 6.617 6.956 23.984 1.00 87.25 188 GLU A N 1
ATOM 1535 C CA . GLU A 1 188 ? 5.668 7.706 24.811 1.00 87.25 188 GLU A CA 1
ATOM 1536 C C . GLU A 1 188 ? 4.472 8.175 23.975 1.00 87.25 188 GLU A C 1
ATOM 1538 O O . GLU A 1 188 ? 3.325 7.936 24.363 1.00 87.25 188 GLU A O 1
ATOM 1543 N N . ILE A 1 189 ? 4.731 8.700 22.771 1.00 87.62 189 ILE A N 1
ATOM 1544 C CA . ILE A 1 189 ? 3.692 9.071 21.797 1.00 87.62 189 ILE A CA 1
ATOM 1545 C C . ILE A 1 189 ? 2.788 7.865 21.511 1.00 87.62 189 ILE A C 1
ATOM 1547 O O . ILE A 1 189 ? 1.566 7.941 21.633 1.00 87.62 189 ILE A O 1
ATOM 1551 N N . TYR A 1 190 ? 3.365 6.704 21.192 1.00 90.06 190 TYR A N 1
ATOM 1552 C CA . TYR A 1 190 ? 2.589 5.498 20.903 1.00 90.06 190 TYR A CA 1
ATOM 1553 C C . TYR A 1 190 ? 1.816 4.988 22.120 1.00 90.06 190 TYR A C 1
ATOM 1555 O O . TYR A 1 190 ? 0.700 4.481 21.961 1.00 90.06 190 TYR A O 1
ATOM 1563 N N . ARG A 1 191 ? 2.353 5.139 23.336 1.00 89.56 191 ARG A N 1
ATOM 1564 C CA . ARG A 1 191 ? 1.651 4.783 24.574 1.00 89.56 191 ARG A CA 1
ATOM 1565 C C . ARG A 1 191 ? 0.439 5.682 24.803 1.00 89.56 191 ARG A C 1
ATOM 1567 O O . ARG A 1 191 ? -0.621 5.170 25.166 1.00 89.56 191 ARG A O 1
ATOM 1574 N N . GLN A 1 192 ? 0.580 6.990 24.601 1.00 90.06 192 GLN A N 1
ATOM 1575 C CA . GLN A 1 192 ? -0.525 7.941 24.702 1.00 90.06 192 GLN A CA 1
ATOM 1576 C C . GLN A 1 192 ? -1.591 7.657 23.641 1.00 90.06 192 GLN A C 1
ATOM 1578 O O . GLN A 1 192 ? -2.749 7.424 23.989 1.00 90.06 192 GLN A O 1
ATOM 1583 N N . LEU A 1 193 ? -1.191 7.546 22.373 1.00 91.62 193 LEU A N 1
ATOM 1584 C CA . LEU A 1 193 ? -2.109 7.252 21.274 1.00 91.62 193 LEU A CA 1
ATOM 1585 C C . LEU A 1 193 ? -2.846 5.933 21.474 1.00 91.62 193 LEU A C 1
ATOM 1587 O O . LEU A 1 193 ? -4.035 5.843 21.203 1.00 91.62 193 LEU A O 1
ATOM 1591 N N . THR A 1 194 ? -2.182 4.909 22.013 1.00 92.00 194 THR A N 1
ATOM 1592 C CA . THR A 1 194 ? -2.853 3.638 22.312 1.00 92.00 194 THR A CA 1
ATOM 1593 C C . THR A 1 194 ? -3.971 3.825 23.340 1.00 92.00 194 THR A C 1
ATOM 1595 O O . THR A 1 194 ? -4.996 3.157 23.241 1.00 92.00 194 THR A O 1
ATOM 1598 N N . ARG A 1 195 ? -3.827 4.730 24.317 1.00 90.19 195 ARG A N 1
ATOM 1599 C CA . ARG A 1 195 ? -4.902 5.041 25.277 1.00 90.19 195 ARG A CA 1
ATOM 1600 C C . ARG A 1 195 ? -6.049 5.794 24.601 1.00 90.19 195 ARG A C 1
ATOM 1602 O O . ARG A 1 195 ? -7.203 5.417 24.804 1.00 90.19 195 ARG A O 1
ATOM 1609 N N . GLU A 1 196 ? -5.727 6.794 23.783 1.00 90.56 196 GLU A N 1
ATOM 1610 C CA . GLU A 1 196 ? -6.701 7.602 23.032 1.00 90.56 196 GLU A CA 1
ATOM 1611 C C . GLU A 1 196 ? -7.498 6.754 22.032 1.00 90.56 196 GLU A C 1
ATOM 1613 O O . GLU A 1 196 ? -8.714 6.877 21.939 1.00 90.56 196 GLU A O 1
ATOM 1618 N N . LEU A 1 197 ? -6.842 5.789 21.387 1.00 92.31 197 LEU A N 1
ATOM 1619 C CA . LEU A 1 197 ? -7.438 4.815 20.470 1.00 92.31 197 LEU A CA 1
ATOM 1620 C C . LEU A 1 197 ? -8.071 3.615 21.201 1.00 92.31 197 LEU A C 1
ATOM 1622 O O . LEU A 1 197 ? -8.157 2.505 20.669 1.00 92.31 197 LEU A O 1
ATOM 1626 N N . HIS A 1 198 ? -8.489 3.805 22.454 1.00 91.62 198 HIS A N 1
ATOM 1627 C CA . HIS A 1 198 ? -9.188 2.803 23.264 1.00 91.62 198 HIS A CA 1
ATOM 1628 C C . HIS A 1 198 ? -8.454 1.457 23.366 1.00 91.62 198 HIS A C 1
ATOM 1630 O O . HIS A 1 198 ? -9.070 0.389 23.373 1.00 91.62 198 HIS A O 1
ATOM 1636 N N . GLY A 1 199 ? -7.125 1.481 23.433 1.00 90.50 199 GLY A N 1
ATOM 1637 C CA . GLY A 1 199 ? -6.244 0.315 23.500 1.00 90.50 199 GLY A CA 1
ATOM 1638 C C . GLY A 1 199 ? -5.861 -0.287 22.144 1.00 90.50 199 GLY A C 1
ATOM 1639 O O . GLY A 1 199 ? -5.424 -1.438 22.121 1.00 90.50 199 GLY A O 1
ATOM 1640 N N . LEU A 1 200 ? -6.092 0.411 21.029 1.00 92.12 200 LEU A N 1
ATOM 1641 C CA . LEU A 1 200 ? -5.636 0.021 19.692 1.00 92.12 200 LEU A CA 1
ATOM 1642 C C . LEU A 1 200 ? -4.296 0.707 19.387 1.00 92.12 200 LEU A C 1
ATOM 1644 O O . LEU A 1 200 ? -4.173 1.917 19.548 1.00 92.12 200 LEU A O 1
ATOM 1648 N N . ARG A 1 201 ? -3.281 -0.050 18.956 1.00 93.00 201 ARG A N 1
ATOM 1649 C CA . ARG A 1 201 ? -1.965 0.528 18.636 1.00 93.00 201 ARG A CA 1
ATOM 1650 C C . ARG A 1 201 ? -2.046 1.327 17.323 1.00 93.00 201 ARG A C 1
ATOM 1652 O O . ARG A 1 201 ? -2.738 0.876 16.409 1.00 93.00 201 ARG A O 1
ATOM 1659 N N . PRO A 1 202 ? -1.285 2.428 17.158 1.00 93.94 202 PRO A N 1
ATOM 1660 C CA . PRO A 1 202 ? -1.243 3.190 15.903 1.00 93.94 202 PRO A CA 1
ATOM 1661 C C . PRO A 1 202 ? -0.927 2.334 14.667 1.00 93.94 202 PRO A C 1
ATOM 1663 O O . PRO A 1 202 ? -1.570 2.478 13.635 1.00 93.94 202 PRO A O 1
ATOM 1666 N N . ARG A 1 203 ? 0.003 1.379 14.795 1.00 95.12 203 ARG A N 1
ATOM 1667 C CA . ARG A 1 203 ? 0.313 0.384 13.756 1.00 95.12 203 ARG A CA 1
ATOM 1668 C C . ARG A 1 203 ? -0.932 -0.388 13.308 1.00 95.12 203 ARG A C 1
ATOM 1670 O O . ARG A 1 203 ? -1.209 -0.485 12.117 1.00 95.12 203 ARG A O 1
ATOM 1677 N N . ASP A 1 204 ? -1.673 -0.927 14.271 1.00 95.25 204 ASP A N 1
ATOM 1678 C CA . ASP A 1 204 ? -2.832 -1.783 14.019 1.00 95.25 204 ASP A CA 1
ATOM 1679 C C . ASP A 1 204 ? -3.996 -0.958 13.444 1.00 95.25 204 ASP A C 1
ATOM 1681 O O . ASP A 1 204 ? -4.704 -1.429 12.558 1.00 95.25 204 ASP A O 1
ATOM 1685 N N . LEU A 1 205 ? -4.149 0.300 13.880 1.00 96.19 205 LEU A N 1
ATOM 1686 C CA . LEU A 1 205 ? -5.071 1.260 13.269 1.00 96.19 205 LEU A CA 1
ATOM 1687 C C . LEU A 1 205 ? -4.758 1.469 11.782 1.00 96.19 205 LEU A C 1
ATOM 1689 O O . LEU A 1 205 ? -5.674 1.416 10.967 1.00 96.19 205 LEU A O 1
ATOM 1693 N N . THR A 1 206 ? -3.490 1.669 11.412 1.00 97.44 206 THR A N 1
ATOM 1694 C CA . THR A 1 206 ? -3.097 1.861 10.005 1.00 97.44 206 THR A CA 1
ATOM 1695 C C . THR A 1 206 ? -3.381 0.617 9.159 1.00 97.44 206 THR A C 1
ATOM 1697 O O . THR A 1 206 ? -3.856 0.740 8.031 1.00 97.44 206 THR A O 1
ATOM 1700 N N . ILE A 1 207 ? -3.159 -0.588 9.698 1.00 97.50 207 ILE A N 1
ATOM 1701 C CA . ILE A 1 207 ? -3.483 -1.847 9.002 1.00 97.50 207 ILE A CA 1
ATOM 1702 C C . ILE A 1 207 ? -5.001 -2.009 8.842 1.00 97.50 207 ILE A C 1
ATOM 1704 O O . ILE A 1 207 ? -5.473 -2.374 7.766 1.00 97.50 207 ILE A O 1
ATOM 1708 N N . LEU A 1 208 ? -5.784 -1.711 9.882 1.00 97.00 208 LEU A N 1
ATOM 1709 C CA . LEU A 1 208 ? -7.247 -1.725 9.798 1.00 97.00 208 LEU A CA 1
ATOM 1710 C C . LEU A 1 208 ? -7.758 -0.700 8.784 1.00 97.00 208 LEU A C 1
ATOM 1712 O O . LEU A 1 208 ? -8.628 -1.028 7.986 1.00 97.00 208 LEU A O 1
ATOM 1716 N N . ALA A 1 209 ? -7.185 0.502 8.751 1.00 97.81 209 ALA A N 1
ATOM 1717 C CA . ALA A 1 209 ? -7.520 1.513 7.757 1.00 97.81 209 ALA A CA 1
ATOM 1718 C C . ALA A 1 209 ? -7.205 1.048 6.326 1.00 97.81 209 ALA A C 1
ATOM 1720 O O . ALA A 1 209 ? -8.019 1.257 5.429 1.00 97.81 209 ALA A O 1
ATOM 1721 N N . LEU A 1 210 ? -6.078 0.357 6.108 1.00 98.19 210 LEU A N 1
ATOM 1722 C CA . LEU A 1 210 ? -5.780 -0.260 4.814 1.00 98.19 210 LEU A CA 1
ATOM 1723 C C . LEU A 1 210 ? -6.823 -1.321 4.441 1.00 98.19 210 LEU A C 1
ATOM 1725 O O . LEU A 1 210 ? -7.261 -1.366 3.295 1.00 98.19 210 LEU A O 1
ATOM 1729 N N . ARG A 1 211 ? -7.251 -2.155 5.394 1.00 97.75 211 ARG A N 1
ATOM 1730 C CA . ARG A 1 211 ? -8.305 -3.158 5.169 1.00 97.75 211 ARG A CA 1
ATOM 1731 C C . ARG A 1 211 ? -9.645 -2.509 4.815 1.00 97.75 211 ARG A C 1
ATOM 1733 O O . ARG A 1 211 ? -10.284 -2.956 3.872 1.00 97.75 211 ARG A O 1
ATOM 1740 N N . MET A 1 212 ? -10.029 -1.426 5.499 1.00 97.38 212 MET A N 1
ATOM 1741 C CA . MET A 1 212 ? -11.225 -0.632 5.165 1.00 97.38 212 MET A CA 1
ATOM 1742 C C . MET A 1 212 ? -11.135 -0.034 3.761 1.00 97.38 212 MET A C 1
ATOM 1744 O O . MET A 1 212 ? -12.114 -0.054 3.022 1.00 97.38 212 MET A O 1
ATOM 1748 N N . LEU A 1 213 ? -9.964 0.488 3.389 1.00 97.62 213 LEU A N 1
ATOM 1749 C CA . LEU A 1 213 ? -9.712 1.021 2.054 1.00 97.62 213 LEU A CA 1
ATOM 1750 C C . LEU A 1 213 ? -9.830 -0.081 0.991 1.00 97.62 213 LEU A C 1
ATOM 1752 O O . LEU A 1 213 ? -10.496 0.112 -0.019 1.00 97.62 213 LEU A O 1
ATOM 1756 N N . CYS A 1 214 ? -9.237 -1.252 1.239 1.00 97.25 214 CYS A N 1
ATOM 1757 C CA . CYS A 1 214 ? -9.343 -2.423 0.367 1.00 97.25 214 CYS A CA 1
ATOM 1758 C C . CYS A 1 214 ? 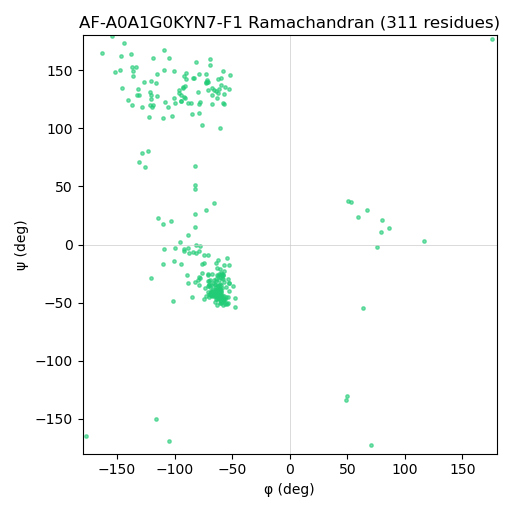-10.803 -2.865 0.186 1.00 97.25 214 CYS A C 1
ATOM 1760 O O . CYS A 1 214 ? -11.247 -3.036 -0.947 1.00 97.25 214 CYS A O 1
ATOM 1762 N N . ASP A 1 215 ? -11.560 -2.984 1.279 1.00 96.06 215 ASP A N 1
ATOM 1763 C CA . ASP A 1 215 ? -12.985 -3.334 1.258 1.00 96.06 215 ASP A CA 1
ATOM 1764 C C . ASP A 1 215 ? -13.807 -2.315 0.448 1.00 96.06 215 ASP A C 1
ATOM 1766 O O . ASP A 1 215 ? -14.556 -2.698 -0.450 1.00 96.06 215 ASP A O 1
ATOM 1770 N N . ALA A 1 216 ? -13.580 -1.013 0.661 1.00 95.69 216 ALA A N 1
ATOM 1771 C CA . ALA A 1 216 ? -14.240 0.061 -0.088 1.00 95.69 216 ALA A CA 1
ATOM 1772 C C . ALA A 1 216 ? -13.939 0.039 -1.601 1.00 95.69 216 ALA A C 1
ATOM 1774 O O . ALA A 1 216 ? -14.741 0.531 -2.394 1.00 95.69 216 ALA A O 1
ATOM 1775 N N . MET A 1 217 ? -12.801 -0.531 -2.006 1.00 95.75 217 MET A N 1
ATOM 1776 C CA . MET A 1 217 ? -12.390 -0.682 -3.407 1.00 95.75 217 MET A CA 1
ATOM 1777 C C . MET A 1 217 ? -12.757 -2.048 -4.013 1.00 95.75 217 MET A C 1
ATOM 1779 O O . MET A 1 217 ? -12.417 -2.312 -5.169 1.00 95.75 217 MET A O 1
ATOM 1783 N N . GLY A 1 218 ? -13.429 -2.925 -3.258 1.00 95.56 218 GLY A N 1
ATOM 1784 C CA . GLY A 1 218 ? -13.765 -4.277 -3.709 1.00 95.56 218 GLY A CA 1
ATOM 1785 C C . GLY A 1 218 ? -12.540 -5.180 -3.881 1.00 95.56 218 GLY A C 1
ATOM 1786 O O . GLY A 1 218 ? -12.527 -6.050 -4.748 1.00 95.56 218 GLY A O 1
ATOM 1787 N N . ILE A 1 219 ? -11.486 -4.951 -3.096 1.00 97.12 219 ILE A N 1
ATOM 1788 C CA . ILE A 1 219 ? -10.298 -5.804 -3.064 1.00 97.12 219 ILE A CA 1
ATOM 1789 C C . ILE A 1 219 ? -10.604 -7.057 -2.241 1.00 97.12 219 ILE A C 1
ATOM 1791 O O . ILE A 1 219 ? -10.954 -6.983 -1.063 1.00 97.12 219 ILE A O 1
ATOM 1795 N N . GLU A 1 220 ? -10.435 -8.224 -2.854 1.00 96.88 220 GLU A N 1
ATOM 1796 C CA . GLU A 1 220 ? -10.828 -9.510 -2.278 1.00 96.88 220 GLU A CA 1
ATOM 1797 C C . GLU A 1 220 ? -9.724 -10.138 -1.428 1.00 96.88 220 GLU A C 1
ATOM 1799 O O . GLU A 1 220 ? -10.017 -10.796 -0.427 1.00 96.88 220 GLU A O 1
ATOM 1804 N N . ARG A 1 221 ? -8.455 -9.921 -1.801 1.00 97.44 221 ARG A N 1
ATOM 1805 C CA . ARG A 1 221 ? -7.288 -10.498 -1.116 1.00 97.44 221 ARG A CA 1
ATOM 1806 C C . ARG A 1 221 ? -6.282 -9.421 -0.726 1.00 97.44 221 ARG A C 1
ATOM 1808 O O . ARG A 1 221 ? -5.999 -8.512 -1.502 1.00 97.44 221 ARG A O 1
ATOM 1815 N N . LEU A 1 222 ? -5.705 -9.552 0.465 1.00 98.12 222 LEU A N 1
ATOM 1816 C CA . LEU A 1 222 ? -4.664 -8.661 0.970 1.00 98.12 222 LEU A CA 1
ATOM 1817 C C . LEU A 1 222 ? -3.423 -9.490 1.300 1.00 98.12 222 LEU A C 1
ATOM 1819 O O . LEU A 1 222 ? -3.437 -10.276 2.244 1.00 98.12 222 LEU A O 1
ATOM 1823 N N . LEU A 1 223 ? -2.371 -9.332 0.500 1.00 98.31 223 LEU A N 1
ATOM 1824 C CA . LEU A 1 223 ? -1.149 -10.128 0.573 1.00 98.31 223 LEU A CA 1
ATOM 1825 C C . LEU A 1 223 ? -0.001 -9.264 1.088 1.00 98.31 223 LEU A C 1
ATOM 1827 O O . LEU A 1 223 ? 0.484 -8.387 0.380 1.00 98.31 223 LEU A O 1
ATOM 1831 N N . ALA A 1 224 ? 0.445 -9.500 2.317 1.00 98.19 224 ALA A N 1
ATOM 1832 C CA . ALA A 1 224 ? 1.521 -8.745 2.943 1.00 98.19 224 ALA A CA 1
ATOM 1833 C C . ALA A 1 224 ? 2.844 -9.503 2.896 1.00 98.19 224 ALA A C 1
ATOM 1835 O O . ALA A 1 224 ? 2.914 -10.658 3.297 1.00 98.19 224 ALA A O 1
ATOM 1836 N N . VAL A 1 225 ? 3.896 -8.879 2.371 1.00 97.12 225 VAL A N 1
ATOM 1837 C CA . VAL A 1 225 ? 5.182 -9.554 2.166 1.00 97.12 225 VAL A CA 1
ATOM 1838 C C . VAL A 1 225 ? 5.759 -10.030 3.505 1.00 97.12 225 VAL A C 1
ATOM 1840 O O . VAL A 1 225 ? 5.753 -9.288 4.492 1.00 97.12 225 VAL A O 1
ATOM 1843 N N . SER A 1 226 ? 6.234 -11.274 3.560 1.00 95.69 226 SER A N 1
ATOM 1844 C CA . SER A 1 226 ? 6.947 -11.800 4.731 1.00 95.69 226 SER A CA 1
ATOM 1845 C C . SER A 1 226 ? 8.307 -11.128 4.882 1.00 95.69 226 SER A C 1
ATOM 1847 O O . SER A 1 226 ? 8.865 -10.605 3.918 1.00 95.69 226 SER A O 1
ATOM 1849 N N . HIS A 1 227 ? 8.880 -11.180 6.081 1.00 91.56 227 HIS A N 1
ATOM 1850 C CA . HIS A 1 227 ? 10.172 -10.584 6.393 1.00 91.56 227 HIS A CA 1
ATOM 1851 C C . HIS A 1 227 ? 11.269 -11.048 5.426 1.00 91.56 227 HIS A C 1
ATOM 1853 O O . HIS A 1 227 ? 12.001 -10.205 4.907 1.00 91.56 227 HIS A O 1
ATOM 1859 N N . LYS A 1 228 ? 11.318 -12.358 5.140 1.00 91.50 228 LYS A N 1
ATOM 1860 C CA . LYS A 1 228 ? 12.298 -12.998 4.243 1.00 91.50 228 LYS A CA 1
ATOM 1861 C C . LYS A 1 228 ? 12.097 -12.669 2.765 1.00 91.50 228 LYS A C 1
ATOM 1863 O O . LYS A 1 228 ? 13.051 -12.732 2.002 1.00 91.50 228 LYS A O 1
ATOM 1868 N N . ALA A 1 229 ? 10.872 -12.344 2.364 1.00 93.31 229 ALA A N 1
ATOM 1869 C CA . ALA A 1 229 ? 10.524 -12.050 0.978 1.00 93.31 229 ALA A CA 1
ATOM 1870 C C . ALA A 1 229 ? 10.629 -10.558 0.626 1.00 93.31 229 ALA A C 1
ATOM 1872 O O . ALA A 1 229 ? 10.444 -10.171 -0.529 1.00 93.31 229 ALA A O 1
ATOM 1873 N N . ARG A 1 230 ? 10.903 -9.680 1.602 1.00 91.00 230 ARG A N 1
ATOM 1874 C CA . ARG A 1 230 ? 10.994 -8.232 1.364 1.00 91.00 230 ARG A CA 1
ATOM 1875 C C . ARG A 1 230 ? 12.077 -7.922 0.348 1.00 91.00 230 ARG A C 1
ATOM 1877 O O . ARG A 1 230 ? 13.167 -8.478 0.391 1.00 91.00 230 ARG A O 1
ATOM 1884 N N . HIS A 1 231 ? 11.827 -6.922 -0.488 1.00 87.69 231 HIS A N 1
ATOM 1885 C CA . HIS A 1 231 ? 12.779 -6.490 -1.511 1.00 87.69 231 HIS A CA 1
ATOM 1886 C C . HIS A 1 231 ? 14.192 -6.158 -0.958 1.00 87.69 231 HIS A C 1
ATOM 1888 O O . HIS A 1 231 ? 15.173 -6.363 -1.673 1.00 87.69 231 HIS A O 1
ATOM 1894 N N . HIS A 1 232 ? 14.304 -5.694 0.300 1.00 85.19 232 HIS A N 1
ATOM 1895 C CA . HIS A 1 232 ? 15.578 -5.431 0.998 1.00 85.19 232 HIS A CA 1
ATOM 1896 C C . HIS A 1 232 ? 16.434 -6.689 1.207 1.00 85.19 232 HIS A C 1
ATOM 1898 O O . HIS A 1 232 ? 17.652 -6.571 1.239 1.00 85.19 232 HIS A O 1
ATOM 1904 N N . GLU A 1 233 ? 15.823 -7.874 1.278 1.00 84.12 233 GLU A N 1
ATOM 1905 C CA . GLU A 1 233 ? 16.518 -9.168 1.410 1.00 84.12 233 GLU A CA 1
ATOM 1906 C C . GLU A 1 233 ? 17.114 -9.661 0.082 1.00 84.12 233 GLU A C 1
ATOM 1908 O O . GLU A 1 233 ? 17.720 -10.726 0.001 1.00 84.12 233 GLU A O 1
ATOM 1913 N N . SER A 1 234 ? 16.923 -8.919 -1.009 1.00 84.81 234 SER A N 1
ATOM 1914 C CA . SER A 1 234 ? 17.513 -9.285 -2.288 1.00 84.81 234 SER A CA 1
ATOM 1915 C C . SER A 1 234 ? 19.021 -9.051 -2.302 1.00 84.81 234 SER A C 1
ATOM 1917 O O . SER A 1 234 ? 19.505 -7.972 -1.948 1.00 84.81 234 SER A O 1
ATOM 1919 N N . ALA A 1 235 ? 19.746 -9.991 -2.911 1.00 83.06 235 ALA A N 1
ATOM 1920 C CA . ALA A 1 235 ? 21.174 -9.874 -3.206 1.00 83.06 235 ALA A CA 1
ATOM 1921 C C . ALA A 1 235 ? 21.557 -8.594 -3.979 1.00 83.06 235 ALA A C 1
ATOM 1923 O O . ALA A 1 235 ? 22.724 -8.204 -3.985 1.00 83.06 235 ALA A O 1
ATOM 1924 N N . PHE A 1 236 ? 20.595 -7.906 -4.613 1.00 82.44 236 PHE A N 1
ATOM 1925 C CA . PHE A 1 236 ? 20.829 -6.606 -5.245 1.00 82.44 236 PHE A CA 1
ATOM 1926 C C . PHE A 1 236 ? 21.425 -5.562 -4.284 1.00 82.44 236 PHE A C 1
ATOM 1928 O O . PHE A 1 236 ? 22.247 -4.751 -4.715 1.00 82.44 236 PHE A O 1
ATOM 1935 N N . PHE A 1 237 ? 21.026 -5.566 -3.008 1.00 81.62 237 PHE A N 1
ATOM 1936 C CA . PHE A 1 237 ? 21.499 -4.591 -2.017 1.00 81.62 237 PHE A CA 1
ATOM 1937 C C . PHE A 1 237 ? 22.796 -5.008 -1.310 1.00 81.62 237 PHE A C 1
ATOM 1939 O O . PHE A 1 237 ? 23.404 -4.178 -0.634 1.00 81.62 237 PHE A O 1
ATOM 1946 N N . GLY A 1 238 ? 23.267 -6.238 -1.540 1.00 72.31 238 GLY A N 1
ATOM 1947 C CA . GLY A 1 238 ? 24.367 -6.841 -0.789 1.00 72.31 238 GLY A CA 1
ATOM 1948 C C . GLY A 1 238 ? 23.965 -7.183 0.649 1.00 72.31 238 GLY A C 1
ATOM 1949 O O . GLY A 1 238 ? 22.799 -7.070 1.021 1.00 72.31 238 GLY A O 1
ATOM 1950 N N . ASN A 1 239 ? 24.937 -7.595 1.465 1.00 60.22 239 ASN A N 1
ATOM 1951 C CA . ASN A 1 239 ? 24.696 -7.870 2.880 1.00 60.22 239 ASN A CA 1
ATOM 1952 C C . ASN A 1 239 ? 24.368 -6.557 3.604 1.00 60.22 239 ASN A C 1
ATOM 1954 O O . ASN A 1 239 ? 25.167 -5.615 3.596 1.00 60.22 239 ASN A O 1
ATOM 1958 N N . LEU A 1 240 ? 23.186 -6.491 4.215 1.00 55.84 240 LEU A N 1
ATOM 1959 C CA . LEU A 1 240 ? 22.819 -5.396 5.105 1.00 55.84 240 LEU A CA 1
ATOM 1960 C C . LEU A 1 240 ? 23.781 -5.383 6.307 1.00 55.84 240 LEU A C 1
ATOM 1962 O O . LEU A 1 240 ? 24.149 -6.453 6.791 1.00 55.84 240 LEU A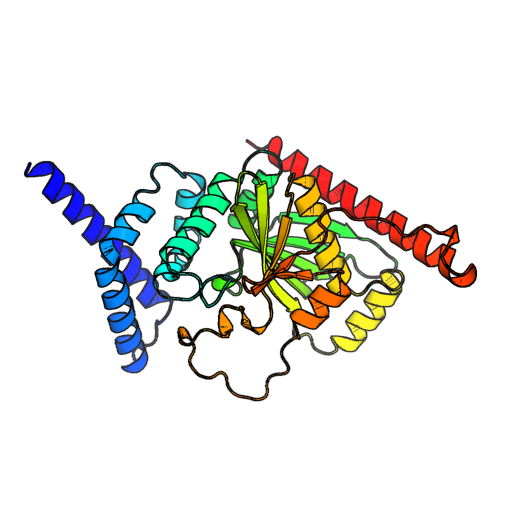 O 1
ATOM 1966 N N . PRO A 1 241 ? 24.179 -4.207 6.821 1.00 48.72 241 PRO A N 1
ATOM 1967 C CA . PRO A 1 241 ? 24.887 -4.138 8.091 1.00 48.72 241 PRO A CA 1
ATOM 1968 C C . PRO A 1 241 ? 24.029 -4.781 9.187 1.00 48.72 241 PRO A C 1
ATOM 1970 O O . PRO A 1 241 ? 22.890 -4.357 9.415 1.00 48.72 241 PRO A O 1
ATOM 1973 N N . GLU A 1 242 ? 24.574 -5.799 9.849 1.00 43.47 242 GLU A N 1
ATOM 1974 C CA . GLU A 1 242 ? 23.991 -6.394 11.050 1.00 43.47 242 GLU A CA 1
ATOM 1975 C C . GLU A 1 242 ? 23.800 -5.299 12.117 1.00 43.47 242 GLU A C 1
ATOM 1977 O O . GLU A 1 242 ? 24.676 -4.458 12.321 1.00 43.47 242 GLU A 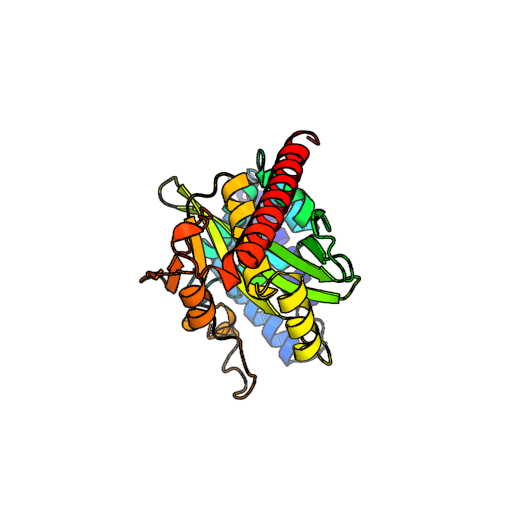O 1
ATOM 1982 N N . GLY A 1 243 ? 22.641 -5.273 12.787 1.00 43.16 243 GLY A N 1
ATOM 1983 C CA . GLY A 1 243 ? 22.455 -4.456 13.996 1.00 43.16 243 GLY A CA 1
ATOM 1984 C C . GLY A 1 243 ? 21.426 -3.321 13.949 1.00 43.16 243 GLY A C 1
ATOM 1985 O O . GLY A 1 243 ? 21.260 -2.635 14.956 1.00 43.16 243 GLY A O 1
ATOM 1986 N N . LYS A 1 244 ? 20.672 -3.114 12.859 1.00 48.06 244 LYS A N 1
ATOM 1987 C CA . LYS A 1 244 ? 19.451 -2.285 12.939 1.00 48.06 244 LYS A CA 1
ATOM 1988 C C . LYS A 1 244 ? 18.275 -3.149 13.382 1.00 48.06 244 LYS A C 1
ATOM 1990 O O . LYS A 1 244 ? 17.945 -4.112 12.700 1.00 48.06 244 LYS A O 1
ATOM 1995 N N . ILE A 1 245 ? 17.628 -2.783 14.491 1.00 48.72 245 ILE A N 1
ATOM 1996 C CA . ILE A 1 245 ? 16.362 -3.383 14.935 1.00 48.72 245 ILE A CA 1
ATOM 1997 C C . ILE A 1 245 ? 15.328 -3.132 13.833 1.00 48.72 245 ILE A C 1
ATOM 1999 O O . ILE A 1 245 ? 14.808 -2.026 13.688 1.00 48.72 245 ILE A O 1
ATOM 2003 N N . GLN A 1 246 ? 15.083 -4.141 13.002 1.00 62.66 246 GLN A N 1
ATOM 2004 C CA . GLN A 1 246 ? 14.048 -4.091 11.981 1.00 62.66 246 GLN A CA 1
ATOM 2005 C C . GLN A 1 246 ? 12.745 -4.621 12.573 1.00 62.66 246 GLN A C 1
ATOM 2007 O O . GLN A 1 246 ? 12.745 -5.564 13.360 1.00 62.66 246 GLN A O 1
ATOM 2012 N N . ALA A 1 247 ? 11.623 -4.015 12.188 1.00 68.69 247 ALA A N 1
ATOM 2013 C CA . ALA A 1 247 ? 10.310 -4.543 12.529 1.00 68.69 247 ALA A CA 1
ATOM 2014 C C . ALA A 1 247 ? 10.186 -5.988 12.012 1.00 68.69 247 ALA A C 1
ATOM 2016 O O . ALA A 1 247 ? 10.466 -6.248 10.837 1.00 68.69 247 ALA A O 1
ATOM 2017 N N . ASN A 1 248 ? 9.768 -6.920 12.871 1.00 84.38 248 ASN A N 1
ATOM 2018 C CA . ASN A 1 248 ? 9.487 -8.288 12.451 1.00 84.38 248 ASN A CA 1
ATOM 2019 C C . ASN A 1 248 ? 8.133 -8.317 11.725 1.00 84.38 248 ASN A C 1
ATOM 2021 O O . ASN A 1 248 ? 7.078 -8.222 12.350 1.00 84.38 248 ASN A O 1
ATOM 2025 N N . TYR A 1 249 ? 8.166 -8.393 10.393 1.00 90.44 249 TYR A N 1
ATOM 2026 C CA . TYR A 1 249 ? 6.960 -8.379 9.556 1.00 90.44 249 TYR A CA 1
ATOM 2027 C C . TYR A 1 249 ? 6.073 -9.584 9.866 1.00 90.44 249 TYR A C 1
ATOM 2029 O O . TYR A 1 249 ? 4.863 -9.430 9.994 1.00 90.44 249 TYR A O 1
ATOM 2037 N N . ASP A 1 250 ? 6.678 -10.753 10.060 1.00 94.00 250 ASP A N 1
ATOM 2038 C CA . ASP A 1 250 ? 5.962 -12.014 10.241 1.00 94.00 250 ASP A CA 1
ATOM 2039 C C . ASP A 1 250 ? 5.131 -11.996 11.530 1.00 94.00 250 ASP A C 1
ATOM 2041 O O . ASP A 1 250 ? 3.964 -12.391 11.524 1.00 94.00 250 ASP A O 1
ATOM 2045 N N . GLU A 1 251 ? 5.690 -11.459 12.620 1.00 94.19 251 GLU A N 1
ATOM 2046 C CA . GLU A 1 251 ? 4.961 -11.249 13.878 1.00 94.19 251 GLU A CA 1
ATOM 2047 C C . GLU A 1 251 ? 3.811 -10.257 13.701 1.00 94.19 251 GLU A C 1
ATOM 2049 O O . GLU A 1 251 ? 2.687 -10.537 14.117 1.00 94.19 251 GLU A O 1
ATOM 2054 N N . ILE A 1 252 ? 4.065 -9.118 13.044 1.00 94.69 252 ILE A N 1
ATOM 2055 C CA . ILE A 1 252 ? 3.038 -8.098 12.799 1.00 94.69 252 ILE A CA 1
ATOM 2056 C C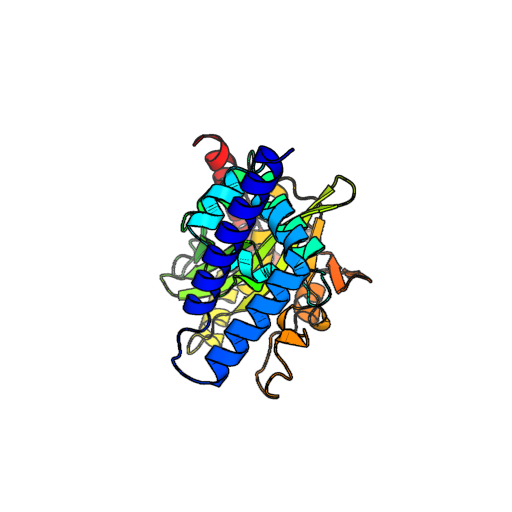 . ILE A 1 252 ? 1.868 -8.698 12.018 1.00 94.69 252 ILE A C 1
ATOM 2058 O O . ILE A 1 252 ? 0.712 -8.495 12.388 1.00 94.69 252 ILE A O 1
ATOM 2062 N N . TRP A 1 253 ? 2.143 -9.441 10.947 1.00 96.25 253 TRP A N 1
ATOM 2063 C CA . TRP A 1 253 ? 1.103 -10.044 10.120 1.00 96.25 253 TRP A CA 1
ATOM 2064 C C . TRP A 1 253 ? 0.358 -11.152 10.853 1.00 96.25 253 TRP A C 1
ATOM 2066 O O . TRP A 1 253 ? -0.871 -11.189 10.791 1.00 96.25 253 TRP A O 1
ATOM 2076 N N . SER A 1 254 ? 1.064 -11.982 11.620 1.00 95.88 254 SER A N 1
ATOM 2077 C CA . SER A 1 254 ? 0.452 -13.027 12.446 1.00 95.88 254 SER A CA 1
ATOM 2078 C C . SER A 1 254 ? -0.486 -12.440 13.510 1.00 95.88 254 SER A C 1
ATOM 2080 O O . SER A 1 254 ? -1.612 -12.912 13.665 1.00 95.88 254 SER A O 1
ATOM 2082 N N . GLU A 1 255 ? -0.090 -11.352 14.186 1.00 94.31 255 GLU A N 1
ATOM 2083 C CA . GLU A 1 255 ? -0.941 -10.631 15.152 1.00 94.31 255 GLU A CA 1
ATOM 2084 C C . GLU A 1 255 ? -2.231 -10.081 14.513 1.00 94.31 255 GLU A C 1
ATOM 2086 O O . GLU A 1 255 ? -3.257 -9.952 15.187 1.00 94.31 255 GLU A O 1
ATOM 2091 N N . GLN A 1 256 ? -2.203 -9.780 13.212 1.00 94.19 256 GLN A N 1
ATOM 2092 C CA . GLN A 1 256 ? -3.358 -9.306 12.440 1.00 94.19 256 GLN A CA 1
ATOM 2093 C C . GLN A 1 256 ? -4.203 -10.440 11.838 1.00 94.19 256 GLN A C 1
ATOM 2095 O O . GLN A 1 256 ? -5.131 -10.176 11.068 1.00 94.19 256 GLN A O 1
ATOM 2100 N N . GLY A 1 257 ? -3.921 -11.693 12.209 1.00 94.12 257 GLY A N 1
ATOM 2101 C CA . GLY A 1 257 ? -4.614 -12.878 11.703 1.00 94.12 257 GLY A CA 1
ATOM 2102 C C . GLY A 1 257 ? -4.132 -13.325 10.325 1.00 94.12 257 GLY A C 1
ATOM 2103 O O . GLY A 1 257 ? -4.877 -13.992 9.611 1.00 94.12 257 GLY A O 1
ATOM 2104 N N . GLY A 1 258 ? -2.923 -12.925 9.934 1.00 96.38 258 GLY A N 1
ATOM 2105 C CA . GLY A 1 258 ? -2.303 -13.330 8.685 1.00 96.38 258 GLY A CA 1
ATOM 2106 C C . GLY A 1 258 ? -1.888 -14.792 8.686 1.00 96.38 258 GLY A C 1
ATOM 2107 O O . GLY A 1 258 ? -1.327 -15.287 9.663 1.00 96.38 258 GLY A O 1
ATOM 2108 N N . ARG A 1 259 ? -2.108 -15.464 7.557 1.00 97.19 259 ARG A N 1
ATOM 2109 C CA . ARG A 1 259 ? -1.610 -16.820 7.307 1.00 97.19 259 ARG A CA 1
ATOM 2110 C C . ARG A 1 259 ? -0.488 -16.770 6.278 1.00 97.19 259 ARG A C 1
ATOM 2112 O O . ARG A 1 259 ? -0.719 -16.298 5.168 1.00 97.19 259 ARG A O 1
ATOM 2119 N N . LEU A 1 260 ? 0.692 -17.277 6.630 1.00 97.75 260 LEU A N 1
ATOM 2120 C CA . LEU A 1 260 ? 1.807 -17.402 5.691 1.00 97.75 260 LEU A CA 1
ATOM 2121 C C . LEU A 1 260 ? 1.444 -18.376 4.559 1.00 97.75 260 LEU A C 1
ATOM 2123 O O . LEU A 1 260 ? 0.943 -19.473 4.805 1.00 97.75 260 LEU A O 1
ATOM 2127 N N . LEU A 1 261 ? 1.704 -17.954 3.329 1.00 97.19 261 LEU A N 1
ATOM 2128 C CA . LEU A 1 261 ? 1.566 -18.721 2.100 1.00 97.19 261 LEU A CA 1
ATOM 2129 C C . LEU A 1 261 ? 2.951 -19.144 1.588 1.00 97.19 261 LEU A C 1
ATOM 2131 O O . LEU A 1 261 ? 3.968 -18.530 1.913 1.00 97.19 261 LEU A O 1
ATOM 2135 N N . GLU A 1 262 ? 2.983 -20.158 0.724 1.00 95.06 262 GLU A N 1
ATOM 2136 C CA . GLU A 1 262 ? 4.225 -20.690 0.136 1.00 95.06 262 GLU A CA 1
ATOM 2137 C C . GLU A 1 262 ? 4.981 -19.664 -0.718 1.00 95.06 262 GLU A C 1
ATOM 2139 O O . GLU A 1 262 ? 6.203 -19.710 -0.818 1.00 95.06 262 GLU A O 1
ATOM 2144 N N . ASN A 1 263 ? 4.269 -18.696 -1.296 1.00 92.75 263 ASN A N 1
ATOM 2145 C CA . ASN A 1 263 ? 4.835 -17.657 -2.154 1.00 92.75 263 ASN A CA 1
ATOM 2146 C C . ASN A 1 263 ? 5.456 -16.478 -1.381 1.00 92.75 263 ASN A C 1
ATOM 2148 O O . ASN A 1 263 ? 5.648 -15.415 -1.963 1.00 92.75 263 ASN A O 1
ATOM 2152 N N . GLY A 1 264 ? 5.715 -16.626 -0.078 1.00 95.44 264 GLY A N 1
ATOM 2153 C CA . GLY A 1 264 ? 6.392 -15.603 0.721 1.00 95.44 264 GLY A CA 1
ATOM 2154 C C . GLY A 1 264 ? 5.503 -14.440 1.174 1.00 95.44 264 GLY A C 1
ATOM 2155 O O . GLY A 1 264 ? 6.026 -13.455 1.701 1.00 95.44 264 GLY A O 1
ATOM 2156 N N . PHE A 1 265 ? 4.180 -14.542 1.021 1.00 97.94 265 PHE A N 1
ATOM 2157 C CA . PHE A 1 265 ? 3.211 -13.562 1.521 1.00 97.94 265 PHE A CA 1
ATOM 2158 C C . PHE A 1 265 ? 2.394 -14.097 2.699 1.00 97.94 265 PHE A C 1
ATOM 2160 O O . PHE A 1 265 ? 2.077 -15.276 2.773 1.00 97.94 265 PHE A O 1
ATOM 2167 N N . PHE A 1 266 ? 1.975 -13.205 3.588 1.00 98.31 266 PHE A N 1
ATOM 2168 C CA . PHE A 1 266 ? 0.892 -13.420 4.535 1.00 98.31 266 PHE A CA 1
ATOM 2169 C C . PHE A 1 266 ? -0.429 -12.970 3.919 1.00 98.31 266 PHE A C 1
ATOM 2171 O O . PHE A 1 266 ? -0.573 -11.820 3.509 1.00 98.31 266 PHE A O 1
ATOM 2178 N N . GLU A 1 267 ? -1.420 -13.852 3.900 1.00 97.75 267 GLU A N 1
ATOM 2179 C CA . GLU A 1 267 ? -2.786 -13.501 3.526 1.00 97.75 267 GLU A CA 1
ATOM 2180 C C . GLU A 1 267 ? -3.525 -12.958 4.747 1.00 97.75 267 GLU A C 1
ATOM 2182 O O . GLU A 1 267 ? -3.764 -13.686 5.714 1.00 97.75 267 GLU A O 1
ATOM 2187 N N . LEU A 1 268 ? -3.854 -11.667 4.712 1.00 97.00 268 LEU A N 1
ATOM 2188 C CA . LEU A 1 268 ? -4.605 -10.975 5.754 1.00 97.00 268 LEU A CA 1
ATOM 2189 C C . LEU A 1 268 ? -6.112 -11.008 5.442 1.00 97.00 268 LEU A C 1
ATOM 2191 O O . LEU A 1 268 ? -6.500 -10.856 4.279 1.00 97.00 268 LEU A O 1
ATOM 2195 N N . PRO A 1 269 ? -6.992 -11.112 6.456 1.00 92.88 269 PRO A N 1
ATOM 2196 C CA . PRO A 1 269 ? -8.430 -10.995 6.238 1.00 92.88 269 PRO A CA 1
ATOM 2197 C C . PRO A 1 269 ? -8.791 -9.599 5.716 1.00 92.88 269 PRO A C 1
ATOM 2199 O O . PRO A 1 269 ? -8.472 -8.594 6.350 1.00 92.88 269 PRO A O 1
ATOM 2202 N N . THR A 1 270 ? -9.500 -9.506 4.594 1.00 84.56 270 THR A N 1
ATOM 2203 C CA . THR A 1 270 ? -9.918 -8.215 4.018 1.00 84.56 270 THR A CA 1
ATOM 2204 C C . THR A 1 270 ? -11.055 -7.579 4.810 1.00 84.56 270 THR A C 1
ATOM 2206 O O . THR A 1 270 ? -10.955 -6.425 5.222 1.00 84.56 270 THR A O 1
ATOM 2209 N N . LYS A 1 271 ? -12.090 -8.357 5.140 1.00 85.19 271 LYS A N 1
ATOM 2210 C CA . LYS A 1 271 ? -13.235 -7.879 5.928 1.00 85.19 271 LYS A CA 1
ATOM 2211 C C . LYS A 1 271 ? -12.877 -7.677 7.393 1.00 85.19 271 LYS A C 1
ATOM 2213 O O . LYS A 1 271 ? -12.184 -8.496 7.999 1.00 85.19 271 LYS A O 1
ATOM 2218 N N . ILE A 1 272 ? -13.382 -6.597 7.978 1.00 84.19 272 ILE A N 1
ATOM 2219 C CA . ILE A 1 272 ? -13.236 -6.300 9.404 1.00 84.19 272 ILE A CA 1
ATOM 2220 C C . ILE A 1 272 ? -14.468 -6.832 10.126 1.00 84.19 272 ILE A C 1
ATOM 2222 O O . ILE A 1 272 ? -15.593 -6.468 9.800 1.00 84.19 272 ILE A O 1
ATOM 2226 N N . SER A 1 273 ? -14.253 -7.698 11.114 1.00 79.06 273 SER A N 1
ATOM 2227 C CA . SER A 1 273 ? -15.314 -8.226 11.969 1.00 79.06 273 SER A CA 1
ATOM 2228 C C . SER A 1 273 ? -15.108 -7.766 13.406 1.00 79.06 273 SER A C 1
ATOM 2230 O O . SER A 1 273 ? -14.041 -7.987 13.991 1.00 79.06 273 SER A O 1
ATOM 2232 N N . HIS A 1 274 ? -16.138 -7.178 14.004 1.00 83.50 274 HIS A N 1
ATOM 2233 C CA . HIS A 1 274 ? -16.159 -6.912 15.436 1.00 83.50 274 HIS A CA 1
ATOM 2234 C C . HIS A 1 274 ? -16.350 -8.214 16.214 1.00 83.50 274 HIS A C 1
ATOM 2236 O O . HIS A 1 274 ? -17.110 -9.096 15.814 1.00 83.50 274 HIS A O 1
ATOM 2242 N N . ARG A 1 275 ? -15.638 -8.352 17.336 1.00 81.75 275 ARG A N 1
ATOM 2243 C CA . ARG A 1 275 ? -15.896 -9.453 18.264 1.00 81.75 275 ARG A CA 1
ATOM 2244 C C . ARG A 1 275 ? -17.216 -9.166 18.961 1.00 81.75 275 ARG A C 1
ATOM 2246 O O . ARG A 1 275 ? -17.479 -8.026 19.339 1.00 81.75 275 ARG A O 1
ATOM 2253 N N . ASP A 1 276 ? -18.000 -10.211 19.181 1.00 83.81 276 ASP A N 1
ATOM 2254 C CA . ASP A 1 276 ? -19.220 -10.105 19.969 1.00 83.81 276 ASP A CA 1
ATOM 2255 C C . ASP A 1 276 ? -18.899 -9.555 21.372 1.00 83.81 276 ASP A C 1
ATOM 2257 O O . ASP A 1 276 ? -18.107 -10.138 22.121 1.00 83.81 276 ASP A O 1
ATOM 2261 N N . LEU A 1 277 ? -19.518 -8.420 21.717 1.00 83.38 277 LEU A N 1
ATOM 2262 C CA . LEU A 1 277 ? -19.338 -7.743 23.000 1.00 83.38 277 LEU A CA 1
ATOM 2263 C C . LEU A 1 277 ? -19.743 -8.633 24.186 1.00 83.38 277 LEU A C 1
ATOM 2265 O O . LEU A 1 277 ? -19.202 -8.456 25.280 1.00 83.38 277 LEU A O 1
ATOM 2269 N N . SER A 1 278 ? -20.652 -9.596 23.989 1.00 80.94 278 SER A N 1
ATOM 2270 C CA . SER A 1 278 ? -21.072 -10.543 25.030 1.00 80.94 278 SER A CA 1
ATOM 2271 C C . SER A 1 278 ? -19.891 -11.384 25.539 1.00 80.94 278 SER A C 1
ATOM 2273 O O . SER A 1 278 ? -19.730 -11.566 26.750 1.00 80.94 278 SER A O 1
ATOM 2275 N N . LYS A 1 279 ? -18.990 -11.771 24.623 1.00 86.69 279 LYS A N 1
ATOM 2276 C CA . LYS A 1 279 ? -17.780 -12.575 24.866 1.00 86.69 279 LYS A CA 1
ATOM 2277 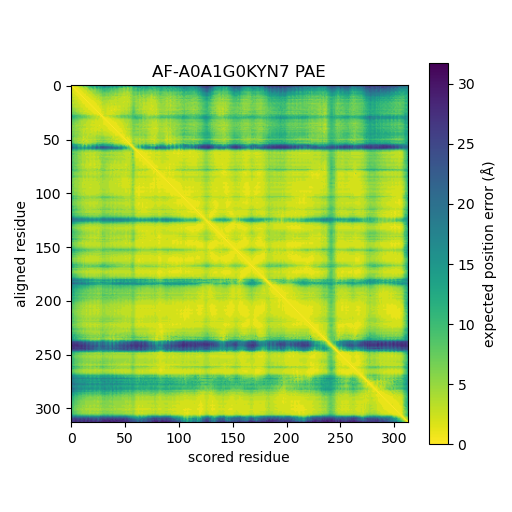C C . LYS A 1 279 ? -16.621 -11.764 25.453 1.00 86.69 279 LYS A C 1
ATOM 2279 O O . LYS A 1 279 ? -15.578 -12.319 25.792 1.00 86.69 279 LYS A O 1
ATOM 2284 N N . ILE A 1 280 ? -16.777 -10.445 25.578 1.00 86.19 280 ILE A N 1
ATOM 2285 C CA . ILE A 1 280 ? -15.774 -9.554 26.165 1.00 86.19 280 ILE A CA 1
ATOM 2286 C C . ILE A 1 280 ? -16.070 -9.385 27.660 1.00 86.19 280 ILE A C 1
ATOM 2288 O O . ILE A 1 280 ? -17.223 -9.135 28.020 1.00 86.19 280 ILE A O 1
ATOM 2292 N N . PRO A 1 281 ? -15.059 -9.455 28.552 1.00 89.06 281 PRO A N 1
ATOM 2293 C CA . PRO A 1 281 ? -15.257 -9.205 29.977 1.00 89.06 281 PRO A CA 1
ATOM 2294 C C . PRO A 1 281 ? -15.948 -7.861 30.228 1.00 89.06 281 PRO A C 1
ATOM 2296 O O . PRO A 1 281 ? -15.523 -6.849 29.668 1.00 89.06 281 PRO A O 1
ATOM 2299 N N . SER A 1 282 ? -16.964 -7.835 31.100 1.00 86.56 282 SER A N 1
ATOM 2300 C CA . SER A 1 282 ? -17.841 -6.668 31.318 1.00 86.56 282 SER A CA 1
ATOM 2301 C C . SER A 1 282 ? -17.072 -5.347 31.490 1.00 86.56 282 SER A C 1
ATOM 2303 O O . SER A 1 282 ? -17.323 -4.383 30.767 1.00 86.56 282 SER A O 1
ATOM 2305 N N . ARG A 1 283 ? -16.014 -5.351 32.317 1.00 89.12 283 ARG A N 1
ATOM 2306 C CA . ARG A 1 283 ? -15.133 -4.190 32.566 1.00 89.12 283 ARG A CA 1
ATOM 2307 C C . ARG A 1 283 ? -14.457 -3.596 31.318 1.00 89.12 283 ARG A C 1
ATOM 2309 O O . ARG A 1 283 ? -14.037 -2.447 31.344 1.00 89.12 283 ARG A O 1
ATOM 2316 N N . LYS A 1 284 ? -14.315 -4.368 30.233 1.00 87.50 284 LYS A N 1
ATOM 2317 C CA . LYS A 1 284 ? -13.699 -3.934 28.963 1.00 87.50 284 LYS A CA 1
ATOM 2318 C C . LYS A 1 284 ? -14.730 -3.575 27.886 1.00 87.50 284 LYS A C 1
ATOM 2320 O O . LYS A 1 284 ? -14.353 -2.939 26.903 1.00 87.50 284 LYS A O 1
ATOM 2325 N N . ARG A 1 285 ? -16.011 -3.937 28.052 1.00 89.38 285 ARG A N 1
ATOM 2326 C CA . ARG A 1 285 ? -17.052 -3.781 27.014 1.00 89.38 285 ARG A CA 1
ATOM 2327 C C . ARG A 1 285 ? -17.251 -2.329 26.579 1.00 89.38 285 ARG A C 1
ATOM 2329 O O . ARG A 1 285 ? -17.358 -2.078 25.386 1.00 89.38 285 ARG A O 1
ATOM 2336 N N . ALA A 1 286 ? -17.239 -1.375 27.513 1.00 90.38 286 ALA A N 1
ATOM 2337 C CA . ALA A 1 286 ? -17.400 0.047 27.189 1.00 90.38 286 ALA A CA 1
ATOM 2338 C C . ALA A 1 286 ? -16.259 0.584 26.304 1.00 90.38 286 ALA A C 1
ATOM 2340 O O . ALA A 1 286 ? -16.510 1.295 25.337 1.00 90.38 286 ALA A O 1
ATOM 2341 N N . SER A 1 287 ? -15.011 0.202 26.601 1.00 88.69 287 SER A N 1
ATOM 2342 C CA . SER A 1 287 ? -13.845 0.581 25.790 1.00 88.69 287 SER A CA 1
ATOM 2343 C C . SER A 1 287 ? -13.913 -0.028 24.385 1.00 88.69 287 SER A C 1
ATOM 2345 O O . SER A 1 287 ? -13.699 0.667 23.396 1.00 88.69 287 SER A O 1
ATOM 2347 N N . TYR A 1 288 ? -14.302 -1.303 24.282 1.00 91.19 288 TYR A N 1
ATOM 2348 C CA . TYR A 1 288 ? -14.498 -1.961 22.987 1.00 91.19 288 TYR A CA 1
ATOM 2349 C C . TYR A 1 288 ? -15.627 -1.337 22.166 1.00 91.19 288 TYR A C 1
ATOM 2351 O O . TYR A 1 288 ? -15.460 -1.169 20.965 1.00 91.19 288 TYR A O 1
ATOM 2359 N N . ARG A 1 289 ? -16.738 -0.946 22.800 1.00 92.31 289 ARG A N 1
ATOM 2360 C CA . ARG A 1 289 ? -17.836 -0.256 22.116 1.00 92.31 289 ARG A CA 1
ATOM 2361 C C . ARG A 1 289 ? -17.372 1.063 21.497 1.00 92.31 289 ARG A C 1
ATOM 2363 O O . ARG A 1 289 ? -17.537 1.239 20.299 1.00 92.31 289 ARG A O 1
ATOM 2370 N N . ARG A 1 290 ? -16.696 1.921 22.273 1.00 92.56 290 ARG A N 1
ATOM 2371 C CA . ARG A 1 290 ? -16.138 3.186 21.757 1.00 92.56 290 ARG A CA 1
ATOM 2372 C C . ARG A 1 290 ? -15.120 2.956 20.642 1.00 92.56 290 ARG A C 1
ATOM 2374 O O . ARG A 1 290 ? -15.094 3.687 19.660 1.00 92.56 290 ARG A O 1
ATOM 2381 N N . ARG A 1 291 ? -14.298 1.905 20.761 1.00 93.06 291 ARG A N 1
ATOM 2382 C CA . ARG A 1 291 ? -13.373 1.498 19.695 1.00 93.06 291 ARG A CA 1
ATOM 2383 C C . ARG A 1 291 ? -14.118 1.135 18.409 1.00 93.06 291 ARG A C 1
ATOM 2385 O O . ARG A 1 291 ? -13.673 1.530 17.341 1.00 93.06 291 ARG A O 1
ATOM 2392 N N . TYR A 1 292 ? -15.205 0.375 18.503 1.00 93.56 292 TYR A N 1
ATOM 2393 C CA . TYR A 1 292 ? -16.006 -0.019 17.342 1.00 93.56 292 TYR A CA 1
ATOM 2394 C C . TYR A 1 292 ? -16.711 1.178 16.709 1.00 93.56 292 TYR A C 1
ATOM 2396 O O . TYR A 1 292 ? -16.568 1.368 15.511 1.00 93.56 292 TYR A O 1
ATOM 2404 N N . GLU A 1 293 ? -17.315 2.059 17.507 1.00 93.69 293 GLU A N 1
ATOM 2405 C CA . GLU A 1 293 ? -17.896 3.320 17.019 1.00 93.69 293 GLU A CA 1
ATOM 2406 C C . GLU A 1 293 ? -16.854 4.185 16.282 1.00 93.69 293 GLU A C 1
ATOM 2408 O O . GLU A 1 293 ? -17.111 4.684 15.186 1.00 93.69 293 GLU A O 1
ATOM 2413 N N . MET A 1 294 ? -15.642 4.306 16.839 1.00 94.62 294 MET A N 1
ATOM 2414 C CA . MET A 1 294 ? -14.524 5.010 16.201 1.00 94.62 294 MET A CA 1
ATOM 2415 C C . MET A 1 294 ? -14.134 4.373 14.857 1.00 94.62 294 MET A C 1
ATOM 2417 O O . MET A 1 294 ? -13.927 5.085 13.874 1.00 94.62 294 MET A O 1
ATOM 2421 N N . LEU A 1 295 ? -14.025 3.041 14.799 1.00 95.19 295 LEU A N 1
ATOM 2422 C CA . LEU A 1 295 ? -13.668 2.313 13.578 1.00 95.19 295 LEU A CA 1
ATOM 2423 C C . LEU A 1 295 ? -14.778 2.373 12.517 1.00 95.19 295 LEU A C 1
ATOM 2425 O O . LEU A 1 295 ? -14.469 2.505 11.335 1.00 95.19 295 LEU A O 1
ATOM 2429 N N . ASP A 1 296 ? -16.047 2.343 12.917 1.00 94.94 296 ASP A N 1
ATOM 2430 C CA . ASP A 1 296 ? -17.190 2.470 12.008 1.00 94.94 296 ASP A CA 1
ATOM 2431 C C . ASP A 1 296 ? -17.262 3.874 11.391 1.00 94.94 296 ASP A C 1
ATOM 2433 O O . ASP A 1 296 ? -17.480 4.025 10.180 1.00 94.94 296 ASP A O 1
ATOM 2437 N N . GLY A 1 297 ? -17.005 4.909 12.199 1.00 95.75 297 GLY A N 1
ATOM 2438 C CA . GLY A 1 297 ? -16.866 6.286 11.726 1.00 95.75 297 GLY A CA 1
ATOM 2439 C C . GLY A 1 297 ? -15.699 6.444 10.747 1.00 95.75 297 GLY A C 1
ATOM 2440 O O . GLY A 1 297 ? -15.862 7.039 9.680 1.00 95.75 297 GLY A O 1
ATOM 2441 N N . LEU A 1 298 ? -14.544 5.850 11.064 1.00 96.38 298 LEU A N 1
ATOM 2442 C CA . LEU A 1 298 ? -13.370 5.832 10.187 1.00 96.38 298 LEU A CA 1
ATOM 2443 C C . LEU A 1 298 ? -13.667 5.154 8.845 1.00 96.38 298 LEU A C 1
ATOM 2445 O O . LEU A 1 298 ? -13.389 5.719 7.788 1.00 96.38 298 LEU A O 1
ATOM 2449 N N . GLY A 1 299 ? -14.274 3.966 8.881 1.00 96.12 299 GLY A N 1
ATOM 2450 C CA . GLY A 1 299 ? -14.642 3.215 7.684 1.00 96.12 299 GLY A CA 1
ATOM 2451 C C . GLY A 1 299 ? -15.648 3.966 6.813 1.00 96.12 299 GLY A C 1
ATOM 2452 O O . GLY A 1 299 ? -15.552 3.928 5.588 1.00 96.12 299 GLY A O 1
ATOM 2453 N N . SER A 1 300 ? -16.576 4.706 7.424 1.00 96.56 300 SER A N 1
ATOM 2454 C CA . SER A 1 300 ? -17.547 5.529 6.693 1.00 96.56 300 SER A CA 1
ATOM 2455 C C . SER A 1 300 ? -16.887 6.714 5.986 1.00 96.56 300 SER A C 1
ATOM 2457 O O . SER A 1 300 ? -17.190 6.956 4.819 1.00 96.56 300 SER A O 1
ATOM 2459 N N . GLN A 1 301 ? -15.933 7.391 6.635 1.00 97.56 301 GLN A N 1
ATOM 2460 C CA . GLN A 1 301 ? -15.135 8.445 5.997 1.00 97.56 301 GLN A CA 1
ATOM 2461 C C . GLN A 1 301 ? -14.314 7.901 4.817 1.00 97.56 301 GLN A C 1
ATOM 2463 O O . GLN A 1 301 ? -14.340 8.485 3.737 1.00 97.56 301 GLN A O 1
ATOM 2468 N N . ILE A 1 302 ? -13.647 6.752 4.988 1.00 97.00 302 ILE A N 1
ATOM 2469 C CA . ILE A 1 302 ? -12.852 6.115 3.925 1.00 97.00 302 ILE A CA 1
ATOM 2470 C C . ILE A 1 302 ? -13.732 5.746 2.723 1.00 97.00 302 ILE A C 1
ATOM 2472 O O . ILE A 1 302 ? -13.370 6.051 1.586 1.00 97.00 302 ILE A O 1
ATOM 2476 N N . ARG A 1 303 ? -14.906 5.139 2.953 1.00 96.06 303 ARG A N 1
ATOM 2477 C CA . ARG A 1 303 ? -15.866 4.827 1.880 1.00 96.06 303 ARG A CA 1
ATOM 2478 C C . ARG A 1 303 ? -16.332 6.083 1.147 1.00 96.06 303 ARG A C 1
ATOM 2480 O O . ARG A 1 303 ? -16.354 6.088 -0.081 1.00 96.06 303 ARG A O 1
ATOM 2487 N N . ALA A 1 304 ? -16.659 7.147 1.883 1.00 96.06 304 ALA A N 1
ATOM 2488 C CA . ALA A 1 304 ? -17.065 8.420 1.294 1.00 96.06 304 ALA A CA 1
ATOM 2489 C C . ALA A 1 304 ? -15.946 9.044 0.445 1.00 96.06 304 ALA A C 1
ATOM 2491 O O . ALA A 1 304 ? -16.212 9.515 -0.657 1.00 96.06 304 ALA A O 1
ATOM 2492 N N . ALA A 1 305 ? -14.692 8.990 0.906 1.00 95.56 305 ALA A N 1
ATOM 2493 C CA . ALA A 1 305 ? -13.544 9.468 0.140 1.00 95.56 305 ALA A CA 1
ATOM 2494 C C . ALA A 1 305 ? -13.371 8.685 -1.175 1.00 95.56 305 ALA A C 1
ATOM 2496 O O . ALA A 1 305 ? -13.215 9.292 -2.234 1.00 95.56 305 ALA A O 1
ATOM 2497 N N . CYS A 1 306 ? -13.469 7.351 -1.130 1.00 94.25 306 CYS A N 1
ATOM 2498 C CA . CYS A 1 306 ? -13.381 6.512 -2.330 1.00 94.25 306 CYS A CA 1
ATOM 2499 C C . CYS A 1 306 ? -14.523 6.803 -3.316 1.00 94.25 306 CYS A C 1
ATOM 2501 O O . CYS A 1 306 ? -14.284 6.905 -4.516 1.00 94.25 306 CYS A O 1
ATOM 2503 N N . ALA A 1 307 ? -15.748 7.001 -2.817 1.00 90.75 307 ALA A N 1
ATOM 2504 C CA . ALA A 1 307 ? -16.896 7.380 -3.641 1.00 90.75 307 ALA A CA 1
ATOM 2505 C C . ALA A 1 307 ? -16.747 8.790 -4.247 1.00 90.75 307 ALA A C 1
ATOM 2507 O O . ALA A 1 307 ? -17.084 8.996 -5.408 1.00 90.75 307 ALA A O 1
ATOM 2508 N N . GLY A 1 308 ? -16.192 9.755 -3.506 1.00 78.69 308 GLY A N 1
ATOM 2509 C CA . GLY A 1 308 ? -15.923 11.108 -4.007 1.00 78.69 308 GLY A CA 1
ATOM 2510 C C . GLY A 1 308 ? -14.902 11.140 -5.149 1.00 78.69 308 GLY A C 1
ATOM 2511 O O . GLY A 1 308 ? -15.041 11.940 -6.073 1.00 78.69 308 GLY A O 1
ATOM 2512 N N . GLY A 1 309 ? -13.938 10.212 -5.148 1.00 60.38 309 GLY A N 1
ATOM 2513 C CA . GLY A 1 309 ? -13.003 10.004 -6.260 1.00 60.38 309 GLY A CA 1
ATOM 2514 C C . GLY A 1 309 ? -13.663 9.549 -7.571 1.00 60.38 309 GLY A C 1
ATOM 2515 O O . GLY A 1 309 ? -13.045 9.659 -8.628 1.00 60.38 309 GLY A O 1
ATOM 2516 N N . VAL A 1 310 ? -14.917 9.082 -7.521 1.00 50.00 310 VAL A N 1
ATOM 2517 C CA . VAL A 1 310 ? -15.723 8.724 -8.702 1.00 50.00 310 VAL A CA 1
ATOM 2518 C C . VAL A 1 310 ? -16.318 9.967 -9.377 1.00 50.00 310 VAL A C 1
ATOM 2520 O O . VAL A 1 310 ? -16.531 9.954 -10.582 1.00 50.00 310 VAL A O 1
ATOM 2523 N N . LEU A 1 311 ? -16.555 11.051 -8.626 1.00 35.53 311 LEU A N 1
ATOM 2524 C CA . LEU A 1 311 ? -17.279 12.245 -9.093 1.00 35.53 311 LEU A CA 1
ATOM 2525 C C . LEU A 1 311 ? -16.377 13.345 -9.677 1.00 35.53 311 LEU A C 1
ATOM 2527 O O . LEU A 1 311 ? -16.883 14.369 -10.121 1.00 35.53 311 LEU A O 1
ATOM 2531 N N . THR A 1 312 ? -15.051 13.172 -9.643 1.00 36.44 312 THR A N 1
ATOM 2532 C CA . THR A 1 312 ? -14.078 14.173 -10.134 1.00 36.44 312 THR A CA 1
ATOM 2533 C C . THR A 1 312 ? -13.469 13.816 -11.499 1.00 36.44 312 THR A C 1
ATOM 2535 O O . THR A 1 312 ? -12.388 14.309 -11.825 1.00 36.44 312 THR A O 1
ATOM 2538 N N . GLN A 1 313 ? -14.124 12.937 -12.267 1.00 32.66 313 GLN A N 1
ATOM 2539 C CA . GLN A 1 313 ? -13.730 12.570 -13.635 1.00 32.66 313 GLN A CA 1
ATOM 2540 C C . GLN A 1 313 ? -14.527 13.350 -14.673 1.00 32.66 313 GLN A C 1
ATOM 2542 O O . GLN A 1 313 ? -15.758 13.468 -14.488 1.00 32.66 313 GLN A O 1
#

Radius of gyration: 21.29 Å; Cα contacts (8 Å, |Δi|>4): 494; chains: 1; bounding box: 55×38×77 Å

Secondary structure (DSSP, 8-state):
-HHHHHHHHHHHHHHHHHHHHHHHHHS---SHHHHHHHHHHHHHHHHTHHHHHHHHT-TT-HHHHHHHHH-GGGGGGGTS-BSBTT--HHHHHHHHHHHHHT--GGGHHHHHHHHS-EEEEEE--SSSPEEEEEE--GGGTTT-SEEEEEEETTEEEEEEEEEEEEETTEEEEEEEEEEE---TTHHHHHHHHHHHTTT--HHHHHHHHHHHHHHHTT--EEEEEPGGGBGGGSGGG-SPPTT-----HHHHHHHTT-EE-TTSEEEE-SS--PPPGGGS-HHHHHHHHHHHHHHHHHHHHHHHHHHHTTTT-

Foldseek 3Di:
DVVVVVVVVVLLVVLLVLLLVLLCVVQVDPDPVSVVVSVVLSVLCVVVVVVVSVLVVVVVQVLLVVLCVVCVCLVSLSPAAALFQPDHSNRSSQQSSQQRVLCDQLNVVLSVQSVHKDWQDWDDFPDAIKTWIKHQDPVCSRFARIKTFIDRVPDTAKIWHWGWDADPNAIEIETSDIDGDPDDVSVVVQVVVCVRLLNQGPSNVSVLLVLLLCVLSRHQWYWYAAPCGHSCVHCSVPDDPPDDPDPHSVVVLVVQVFDDDPVRTTIHGSDDDQDDLVPPPPVSSVSSVVNVVSSVNSSVSNSVSSNVSNVPD

Solvent-accessible surface area (backbone atoms only — not comparable to full-atom values): 16870 Å² total; per-residue (Å²): 114,67,68,64,52,52,53,53,50,52,53,51,53,49,52,52,52,54,51,51,52,49,39,42,70,78,39,67,57,98,44,71,69,35,49,49,50,41,52,55,52,49,50,56,48,58,80,39,41,70,59,50,51,57,60,71,57,42,86,84,34,69,60,47,54,59,45,41,73,78,44,57,68,62,67,47,39,72,79,43,53,41,30,32,31,84,54,49,44,69,54,40,50,49,40,56,51,41,26,44,70,58,40,48,58,39,33,24,39,57,54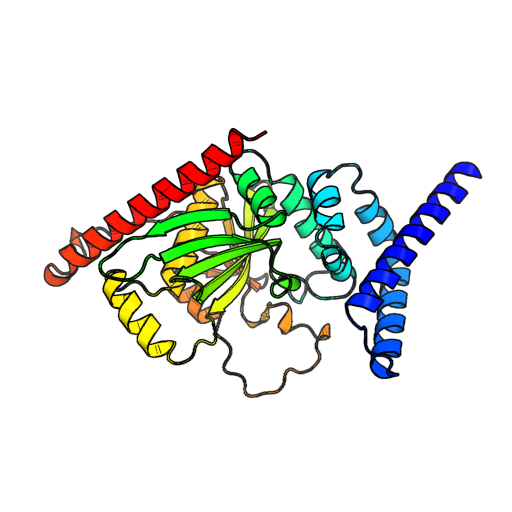,52,10,58,75,40,82,36,78,41,39,70,48,80,66,98,61,80,50,34,36,35,33,31,24,53,59,78,94,44,61,44,20,32,64,39,29,48,30,37,24,46,77,90,46,64,48,33,38,37,23,25,34,38,38,73,56,96,89,39,39,26,35,42,31,30,42,78,47,71,50,94,50,87,67,42,69,59,55,48,54,51,47,14,58,74,47,52,70,41,46,68,67,57,51,51,53,50,52,49,25,44,49,33,48,58,50,64,30,67,43,33,35,34,43,24,57,82,28,20,28,78,67,20,76,88,72,47,86,72,78,84,83,70,93,68,84,61,39,53,59,56,38,44,77,64,62,24,45,80,46,94,87,38,28,21,46,34,68,32,76,87,77,83,77,64,60,85,84,38,61,74,94,50,34,67,45,51,50,55,38,49,56,52,50,52,54,45,43,50,36,36,40,52,42,22,53,53,36,52,73,78,114

Nearest PDB structures (foldseek):
  2psw-assembly2_B  TM=5.413E-01  e=7.387E-02  Homo sapiens
  4ua3-assembly2_B  TM=5.238E-01  e=1.227E-01  Schizosaccharomyces pombe 972h-
  2d4o-assembly1_A  TM=4.926E-01  e=1.502E-01  Thermus thermophilus HB8
  2ozg-assembly1_A  TM=7.167E-01  e=3.149E+00  Trichormus variabilis
  3bk5-assembly1_A  TM=2.976E-01  e=8.425E-01  Vibrio parahaemolyticus RIMD 2210633

pLDDT: mean 88.91, std 11.12, range [32.66, 98.69]

Mean predicted aligned error: 6.05 Å

Sequence (313 aa):
MFRKAIEKLNIRLDILRQYRSLLQQDFPEPNLKALYKRQSLLLRGLCRIGLLERWHRTAGNPRLTEVLERHPHIRGAIYWPYLHNDWTPERRFEVIDRHYLLLDGPAAILLAAARGKVRLASLRGSGPELRLVLDKPKWFMREGEVVLNLFQEEARLYSVAFALGLEDGKRLAYVGAIQGSNLDQAAEIYRQLTRELHGLRPRDLTILALRMLCDAMGIERLLAVSHKARHHESAFFGNLPEGKIQANYDEIWSEQGGRLLENGFFELPTKISHRDLSKIPSRKRASYRRRYEMLDGLGSQIRAACAGGVLTQ